Protein AF-A0A0G1C4J5-F1 (afdb_monomer_lite)

Organism: NCBI:txid1618369

Radius of gyration: 22.49 Å; chains: 1; bounding box: 84×40×57 Å

Sequence (212 aa):
MALNISISAEPIFNLGRFEFTNSMLVSFLITLVLSILAISFTRQLKSGKKSNFFLFIQTILESFYEFVQSITPQQTNRFFPLIASIFLFVMLASWAGLLPGAETIFWQGVPLIRGGTADLNVTLGLAIFAVFSIQVYGYKSLGLKYFKKFFDFSNPINFFVGFLELVSEFAKVMSFAFLPFIGLEIFVGFIQALVFATLTLVFINIATTSHH

Foldseek 3Di:
DDPPVPLAFDFLDDPDPDGDGLLNVLLVVLVVVVVVVVVVLVCCVPVVDADPVSVVVVVVLVVVLVVLCVVPVPCSVPCVVVVVVLVSSLVVLQVQQVPVCQQVDDRPNHRNHHSSLSHLVNLLVSLVVVLVVVVVVLCVVQPPVSLCLQCVPVDPVSNVNSVVVVVVSVVSSVCSSVVSSPVVNVVVVVVVVVVVVVVVVVVVVVVVDDDD

pLDDT: mean 79.12, std 11.47, range [30.78, 93.81]

InterPro domains:
  IPR000568 ATP synthase, F0 complex, subunit A [PF00119] (24-178)
  IPR035908 ATP synthase, F0 complex, subunit A superfamily [G3DSA:1.20.120.220] (74-178)
  IPR035908 ATP synthase, F0 complex, subunit A superfamily [G3DSA:1.20.120.220] (179-211)
  IPR035908 ATP synthase, F0 complex, subunit A superfamily [SSF81336] (76-205)
  IPR045082 ATP synthase, F0 complex, subunit A, bacterial/chloroplast [PTHR42823] (14-178)

Structure (mmCIF, N/CA/C/O backbone):
data_AF-A0A0G1C4J5-F1
#
_entry.id   AF-A0A0G1C4J5-F1
#
loop_
_atom_site.group_PDB
_atom_site.id
_atom_site.type_symbol
_atom_site.label_atom_id
_atom_site.label_alt_id
_atom_site.label_comp_id
_atom_site.label_asym_id
_atom_site.label_entity_id
_atom_site.label_seq_id
_atom_site.pdbx_PDB_ins_code
_atom_site.Cartn_x
_atom_site.Cartn_y
_atom_site.Cartn_z
_atom_site.occupancy
_atom_site.B_iso_or_equiv
_atom_site.auth_seq_id
_atom_site.auth_comp_id
_atom_site.auth_asym_id
_atom_site.auth_atom_id
_atom_site.pdbx_PDB_model_num
ATOM 1 N N . MET A 1 1 ? 8.503 4.103 -36.561 1.00 38.38 1 MET A N 1
ATOM 2 C CA . MET A 1 1 ? 8.616 3.310 -35.322 1.00 38.38 1 MET A CA 1
ATOM 3 C C . MET A 1 1 ? 7.830 4.071 -34.270 1.00 38.38 1 MET A C 1
ATOM 5 O O . MET A 1 1 ? 8.345 5.025 -33.705 1.00 38.38 1 MET A O 1
ATOM 9 N N . ALA A 1 2 ? 6.527 3.804 -34.174 1.00 30.78 2 ALA A N 1
ATOM 10 C CA . ALA A 1 2 ? 5.690 4.499 -33.206 1.00 30.78 2 ALA A CA 1
ATOM 11 C C . ALA A 1 2 ? 6.106 4.017 -31.814 1.00 30.78 2 ALA A C 1
ATOM 13 O O . ALA A 1 2 ? 6.095 2.813 -31.563 1.00 30.78 2 ALA A O 1
ATOM 14 N N . LEU A 1 3 ? 6.516 4.945 -30.949 1.00 40.59 3 LEU A N 1
ATOM 15 C CA . LEU A 1 3 ? 6.597 4.729 -29.509 1.00 40.59 3 LEU A CA 1
ATOM 16 C C . LEU A 1 3 ? 5.173 4.433 -29.035 1.00 40.59 3 LEU A C 1
ATOM 18 O O . LEU A 1 3 ? 4.411 5.334 -28.696 1.00 40.59 3 LEU A O 1
ATOM 22 N N . ASN A 1 4 ? 4.789 3.161 -29.106 1.00 36.78 4 ASN A N 1
ATOM 23 C CA . ASN A 1 4 ? 3.575 2.668 -28.492 1.00 36.78 4 ASN A CA 1
ATOM 24 C C . ASN A 1 4 ? 3.904 2.547 -27.007 1.00 36.78 4 ASN A C 1
ATOM 26 O O . ASN A 1 4 ? 4.364 1.508 -26.541 1.00 36.78 4 ASN A O 1
ATOM 30 N N . ILE A 1 5 ? 3.804 3.666 -26.291 1.00 44.31 5 ILE A N 1
ATOM 31 C CA . ILE A 1 5 ? 3.920 3.691 -24.837 1.00 44.31 5 ILE A CA 1
ATOM 32 C C . ILE A 1 5 ? 2.724 2.874 -24.348 1.00 44.31 5 ILE A C 1
ATOM 34 O O . ILE A 1 5 ? 1.598 3.368 -24.324 1.00 44.31 5 ILE A O 1
ATOM 38 N N . SER A 1 6 ? 2.934 1.579 -24.110 1.00 46.91 6 SER A N 1
ATOM 39 C CA . SER A 1 6 ? 1.855 0.658 -23.781 1.00 46.91 6 SER A CA 1
ATOM 40 C C . SER A 1 6 ? 1.384 0.951 -22.360 1.00 46.91 6 SER A C 1
ATOM 42 O O . SER A 1 6 ? 1.931 0.461 -21.376 1.00 46.91 6 SER A O 1
ATOM 44 N N . ILE A 1 7 ? 0.355 1.792 -22.247 1.00 52.16 7 ILE A N 1
ATOM 45 C CA . ILE A 1 7 ? -0.326 2.141 -20.986 1.00 52.16 7 ILE A CA 1
ATOM 46 C C . ILE A 1 7 ? -1.033 0.901 -20.389 1.00 52.16 7 ILE A C 1
ATOM 48 O O . ILE A 1 7 ? -1.534 0.927 -19.269 1.00 52.16 7 ILE A O 1
ATOM 52 N N . SER A 1 8 ? -1.102 -0.196 -21.151 1.00 56.91 8 SER A N 1
ATOM 53 C CA . SER A 1 8 ? -1.727 -1.454 -20.761 1.00 56.91 8 SER A CA 1
ATOM 54 C C . SER A 1 8 ? -0.695 -2.558 -20.553 1.00 56.91 8 SER A C 1
ATOM 56 O O . SER A 1 8 ? 0.340 -2.616 -21.218 1.00 56.91 8 SER A O 1
ATOM 58 N N . ALA A 1 9 ? -1.016 -3.444 -19.617 1.00 58.62 9 ALA A N 1
ATOM 59 C CA . ALA A 1 9 ? -0.244 -4.634 -19.322 1.00 58.62 9 ALA A CA 1
ATOM 60 C C . ALA A 1 9 ? -0.134 -5.525 -20.567 1.00 58.62 9 ALA A C 1
ATOM 62 O O . ALA A 1 9 ? -1.144 -5.815 -21.210 1.00 58.62 9 ALA A O 1
ATOM 63 N N . GLU A 1 10 ? 1.075 -5.973 -20.896 1.00 66.75 10 GLU A N 1
ATOM 64 C CA . GLU A 1 10 ? 1.307 -6.812 -22.073 1.00 66.75 10 GLU A CA 1
ATOM 65 C C . GLU A 1 10 ? 1.173 -8.298 -21.698 1.00 66.75 10 GLU A C 1
ATOM 67 O O . GLU A 1 10 ? 1.700 -8.725 -20.659 1.00 66.75 10 GLU A O 1
ATOM 72 N N . PRO A 1 11 ? 0.448 -9.100 -22.500 1.00 72.88 11 PRO A N 1
ATOM 73 C CA . PRO A 1 11 ? 0.270 -10.519 -22.232 1.00 72.88 11 PRO A CA 1
ATOM 74 C C . PRO A 1 11 ? 1.590 -11.272 -22.435 1.00 72.88 11 PRO A C 1
ATOM 76 O O . PRO A 1 11 ? 2.207 -11.197 -23.493 1.00 72.88 11 PRO A O 1
ATOM 79 N N . ILE A 1 12 ? 2.012 -12.027 -21.419 1.00 70.69 12 ILE A N 1
ATOM 80 C CA . ILE A 1 12 ? 3.180 -12.920 -21.476 1.00 70.69 12 ILE A CA 1
ATOM 81 C C . ILE A 1 12 ? 2.767 -14.275 -22.057 1.00 70.69 12 ILE A C 1
ATOM 83 O O . ILE A 1 12 ? 3.495 -14.867 -22.851 1.00 70.69 12 ILE A O 1
ATOM 87 N N . PHE A 1 13 ? 1.612 -14.797 -21.637 1.00 73.31 13 PHE A N 1
ATOM 88 C CA . PHE A 1 13 ? 1.057 -16.041 -22.162 1.00 73.31 13 PHE A CA 1
ATOM 89 C C . PHE A 1 13 ? -0.462 -16.088 -21.985 1.00 73.31 13 PHE A C 1
ATOM 91 O O . PHE A 1 13 ? -1.018 -15.509 -21.054 1.00 73.31 13 PHE A O 1
ATOM 98 N N . ASN A 1 14 ? -1.133 -16.835 -22.859 1.00 77.62 14 ASN A N 1
ATOM 99 C CA . ASN A 1 14 ? -2.584 -16.997 -22.823 1.00 77.62 14 ASN A CA 1
ATOM 100 C C . ASN A 1 14 ? -2.946 -18.371 -22.250 1.00 77.62 14 ASN A C 1
ATOM 102 O O . ASN A 1 14 ? -2.665 -19.407 -22.854 1.00 77.62 14 ASN A O 1
ATOM 106 N N . LEU A 1 15 ? -3.592 -18.386 -21.083 1.00 72.56 15 LEU A N 1
ATOM 107 C CA . LEU A 1 15 ? -4.216 -19.573 -20.494 1.00 72.56 15 LEU A CA 1
ATOM 108 C C . LEU A 1 15 ? -5.668 -19.651 -20.987 1.00 72.56 15 LEU A C 1
ATOM 110 O O . LEU A 1 15 ? -6.608 -19.184 -20.339 1.00 72.56 15 LEU A O 1
ATOM 114 N N . GLY A 1 16 ? -5.863 -20.218 -22.179 1.00 77.56 16 GLY A N 1
ATOM 115 C CA . GLY A 1 16 ? -7.186 -20.313 -22.801 1.00 77.56 16 GLY A CA 1
ATOM 116 C C . GLY A 1 16 ? -7.750 -18.932 -23.157 1.00 77.56 16 GLY A C 1
ATOM 117 O O . GLY A 1 16 ? -7.278 -18.310 -24.100 1.00 77.56 16 GLY A O 1
ATOM 118 N N . ARG A 1 17 ? -8.768 -18.461 -22.417 1.00 75.81 17 ARG A N 1
ATOM 119 C CA . ARG A 1 17 ? -9.373 -17.119 -22.583 1.00 75.81 17 ARG A CA 1
ATOM 120 C C . ARG A 1 17 ? -8.778 -16.046 -21.662 1.00 75.81 17 ARG A C 1
ATOM 122 O O . ARG A 1 17 ? -9.196 -14.897 -21.752 1.00 75.81 17 ARG A O 1
ATOM 129 N N . PHE A 1 18 ? -7.873 -16.415 -20.756 1.00 76.00 18 PHE A N 1
ATOM 130 C CA . PHE A 1 18 ? -7.267 -15.480 -19.812 1.00 76.00 18 PHE A CA 1
ATOM 131 C C . PHE A 1 18 ? -5.857 -15.111 -20.258 1.00 76.00 18 PHE A C 1
ATOM 133 O O . PHE A 1 18 ? -4.988 -15.975 -20.390 1.00 76.00 18 PHE A O 1
ATOM 140 N N . GLU A 1 19 ? -5.645 -13.818 -20.464 1.00 79.44 19 GLU A N 1
ATOM 141 C CA . GLU A 1 19 ? -4.341 -13.244 -20.770 1.00 79.44 19 GLU A CA 1
ATOM 142 C C . GLU A 1 19 ? -3.572 -13.034 -19.466 1.00 79.44 19 GLU A C 1
ATOM 144 O O . GLU A 1 19 ? -3.980 -12.250 -18.605 1.00 79.44 19 GLU A O 1
ATOM 149 N N . PHE A 1 20 ? -2.475 -13.766 -19.289 1.00 77.94 20 PHE A N 1
ATOM 150 C CA . PHE A 1 20 ? -1.603 -13.580 -18.140 1.00 77.94 20 PHE A CA 1
ATOM 151 C C . PHE A 1 20 ? -0.572 -12.510 -18.470 1.00 77.94 20 PHE A C 1
ATOM 153 O O . PHE A 1 20 ? 0.285 -12.707 -19.333 1.00 77.94 20 PHE A O 1
ATOM 160 N N . THR A 1 21 ? -0.659 -11.370 -17.791 1.00 81.75 21 THR A N 1
ATOM 161 C CA . THR A 1 21 ? 0.171 -10.206 -18.103 1.00 81.75 21 THR A CA 1
ATOM 162 C C . THR A 1 21 ? 1.409 -10.100 -17.219 1.00 81.75 21 THR A C 1
ATOM 164 O O . THR A 1 21 ? 1.502 -10.699 -16.142 1.00 81.75 21 THR A O 1
ATOM 167 N N . ASN A 1 22 ? 2.371 -9.291 -17.652 1.00 77.88 22 ASN A N 1
ATOM 168 C CA . ASN A 1 22 ? 3.555 -8.957 -16.860 1.00 77.88 22 ASN A CA 1
ATOM 169 C C . ASN A 1 22 ? 3.227 -8.313 -15.507 1.00 77.88 22 ASN A C 1
ATOM 171 O O . ASN A 1 22 ? 3.795 -8.713 -14.491 1.00 77.88 22 ASN A O 1
ATOM 175 N N . SER A 1 23 ? 2.249 -7.413 -15.433 1.00 78.12 23 SER A N 1
ATOM 176 C CA . SER A 1 23 ? 1.828 -6.820 -14.154 1.00 78.12 23 SER A CA 1
ATOM 177 C C . SER A 1 23 ? 1.225 -7.849 -13.200 1.00 78.12 23 SER A C 1
ATOM 179 O O . SER A 1 23 ? 1.402 -7.725 -11.985 1.00 78.12 23 SER A O 1
ATOM 181 N N . MET A 1 24 ? 0.542 -8.882 -13.713 1.00 80.50 24 MET A N 1
ATOM 182 C CA . MET A 1 24 ? 0.070 -9.990 -12.876 1.00 80.50 24 MET A CA 1
ATOM 183 C C . MET A 1 24 ? 1.255 -10.751 -12.282 1.00 80.50 24 MET A C 1
ATOM 185 O O . MET A 1 24 ? 1.279 -10.986 -11.074 1.00 80.50 24 MET A O 1
ATOM 189 N N . LEU A 1 25 ? 2.268 -11.069 -13.095 1.00 83.62 25 LEU A N 1
ATOM 190 C CA . LEU A 1 25 ? 3.496 -11.726 -12.638 1.00 83.62 25 LEU A CA 1
ATOM 191 C C . LEU A 1 25 ? 4.193 -10.921 -11.535 1.00 83.62 25 LEU A C 1
ATOM 193 O O . LEU A 1 25 ? 4.496 -11.463 -10.471 1.00 83.62 25 LEU A O 1
ATOM 197 N N . VAL A 1 26 ? 4.404 -9.623 -11.766 1.00 81.25 26 VAL A N 1
ATOM 198 C CA . VAL A 1 26 ? 5.039 -8.721 -10.794 1.00 81.25 26 VAL A CA 1
ATOM 199 C C . VAL A 1 26 ? 4.220 -8.651 -9.504 1.00 81.25 26 VAL A C 1
ATOM 201 O O . VAL A 1 26 ? 4.783 -8.764 -8.415 1.00 81.25 26 VAL A O 1
ATOM 204 N N . SER A 1 27 ? 2.891 -8.565 -9.604 1.00 85.25 27 SER A N 1
ATOM 205 C CA . SER A 1 27 ? 2.001 -8.577 -8.437 1.00 85.25 27 SER A CA 1
ATOM 206 C C . SER A 1 27 ? 2.150 -9.862 -7.620 1.00 85.25 27 SER A C 1
ATOM 208 O O . SER A 1 27 ? 2.290 -9.789 -6.400 1.00 85.25 27 SER A O 1
ATOM 210 N N . PHE A 1 28 ? 2.205 -11.032 -8.267 1.00 87.81 28 PHE A N 1
ATOM 211 C CA . PHE A 1 28 ? 2.435 -12.307 -7.578 1.00 87.81 28 PHE A CA 1
ATOM 212 C C . PHE A 1 28 ? 3.793 -12.357 -6.878 1.00 87.81 28 PHE A C 1
ATOM 214 O O . PHE A 1 28 ? 3.870 -12.801 -5.730 1.00 87.81 28 PHE A O 1
ATOM 221 N N . LEU A 1 29 ? 4.855 -11.881 -7.533 1.00 88.06 29 LEU A N 1
ATOM 222 C CA . LEU A 1 29 ? 6.185 -11.807 -6.927 1.00 88.06 29 LEU A CA 1
ATOM 223 C C . LEU A 1 29 ? 6.188 -10.903 -5.691 1.00 88.06 29 LEU A C 1
ATOM 225 O O . LEU A 1 29 ? 6.707 -11.295 -4.646 1.00 88.06 29 LEU A O 1
ATOM 229 N N . ILE A 1 30 ? 5.563 -9.729 -5.767 1.00 88.69 30 ILE A N 1
ATOM 230 C CA . ILE A 1 30 ? 5.467 -8.802 -4.632 1.00 88.69 30 ILE A CA 1
ATOM 231 C C . ILE A 1 30 ? 4.665 -9.425 -3.492 1.00 88.69 30 ILE A C 1
ATOM 233 O O . ILE A 1 30 ? 5.097 -9.374 -2.339 1.00 88.69 30 ILE A O 1
ATOM 237 N N . THR A 1 31 ? 3.527 -10.058 -3.787 1.00 90.88 31 THR A N 1
ATOM 238 C CA . THR A 1 31 ? 2.732 -10.763 -2.774 1.00 90.88 31 THR A CA 1
ATOM 239 C C . THR A 1 31 ? 3.539 -11.877 -2.105 1.00 90.88 31 THR A C 1
ATOM 241 O O . THR A 1 31 ? 3.468 -12.031 -0.882 1.00 90.88 31 THR A O 1
ATOM 244 N N . LEU A 1 32 ? 4.342 -12.627 -2.864 1.00 93.81 32 LEU A N 1
ATOM 245 C CA . LEU A 1 32 ? 5.234 -13.654 -2.327 1.00 93.81 32 LEU A CA 1
ATOM 246 C C . LEU A 1 32 ? 6.292 -13.043 -1.395 1.00 93.81 32 LEU A C 1
ATOM 248 O O . LEU A 1 32 ? 6.453 -13.509 -0.266 1.00 93.81 32 LEU A O 1
ATOM 252 N N . VAL A 1 33 ? 6.966 -11.974 -1.826 1.00 91.50 33 VAL A N 1
ATOM 253 C CA . VAL A 1 33 ? 7.970 -11.259 -1.019 1.00 91.50 33 VAL A CA 1
ATOM 254 C C . VAL A 1 33 ? 7.354 -10.725 0.275 1.00 91.50 33 VAL A C 1
ATOM 256 O O . VAL A 1 33 ? 7.890 -10.981 1.353 1.00 91.50 33 VAL A O 1
ATOM 259 N N . LEU A 1 34 ? 6.199 -10.060 0.202 1.00 91.75 34 LEU A N 1
ATOM 260 C CA . LEU A 1 34 ? 5.473 -9.578 1.382 1.00 91.75 34 LEU A CA 1
ATOM 261 C C . LEU A 1 34 ? 5.095 -10.711 2.330 1.00 91.75 34 LEU A C 1
ATOM 263 O O . LEU A 1 34 ? 5.246 -10.570 3.541 1.00 91.75 34 LEU A O 1
ATOM 267 N N . SER A 1 35 ? 4.647 -11.844 1.792 1.00 93.81 35 SER A N 1
ATOM 268 C CA . SER A 1 35 ? 4.291 -13.014 2.596 1.00 93.81 35 SER A CA 1
ATOM 269 C C . SER A 1 35 ? 5.511 -13.574 3.330 1.00 93.81 35 SER A C 1
ATOM 271 O O . SER A 1 35 ? 5.437 -13.857 4.526 1.00 93.81 35 SER A O 1
ATOM 273 N N . ILE A 1 36 ? 6.661 -13.676 2.656 1.00 93.38 36 ILE A N 1
ATOM 274 C CA . ILE A 1 36 ? 7.923 -14.121 3.265 1.00 93.38 36 ILE A CA 1
ATOM 275 C C . ILE A 1 36 ? 8.369 -13.147 4.361 1.00 93.38 36 ILE A C 1
ATOM 277 O O . ILE A 1 36 ? 8.709 -13.586 5.464 1.00 93.38 36 ILE A O 1
ATOM 281 N N . LEU A 1 37 ? 8.334 -11.839 4.091 1.00 90.12 37 LEU A N 1
ATOM 282 C CA . LEU A 1 37 ? 8.682 -10.805 5.068 1.00 90.12 37 LEU A CA 1
ATOM 283 C C . LEU A 1 37 ? 7.759 -10.862 6.290 1.00 90.12 37 LEU A C 1
ATOM 285 O O . LEU A 1 37 ? 8.250 -10.899 7.418 1.00 90.12 37 LEU A O 1
ATOM 289 N N . ALA A 1 38 ? 6.445 -10.963 6.083 1.00 90.88 38 ALA A N 1
ATOM 290 C CA . ALA A 1 38 ? 5.459 -11.064 7.156 1.00 90.88 38 ALA A CA 1
ATOM 291 C C . ALA A 1 38 ? 5.667 -12.321 8.017 1.00 90.88 38 ALA A C 1
ATOM 293 O O . ALA A 1 38 ? 5.642 -12.248 9.251 1.00 90.88 38 ALA A O 1
ATOM 294 N N . ILE A 1 39 ? 5.929 -13.475 7.394 1.00 92.19 39 ILE A N 1
ATOM 295 C CA . ILE A 1 39 ? 6.214 -14.729 8.105 1.00 92.19 39 ILE A CA 1
ATOM 296 C C . ILE A 1 39 ? 7.528 -14.619 8.887 1.00 92.19 39 ILE A C 1
ATOM 298 O O . ILE A 1 39 ? 7.573 -15.000 10.058 1.00 92.19 39 ILE A O 1
ATOM 302 N N . SER A 1 40 ? 8.590 -14.088 8.275 1.00 90.06 40 SER A N 1
ATOM 303 C CA . SER A 1 40 ? 9.891 -13.883 8.927 1.00 90.06 40 SER A CA 1
ATOM 304 C C . SER A 1 40 ? 9.770 -12.969 10.149 1.00 90.06 40 SER A C 1
ATOM 306 O O . SER A 1 40 ? 10.250 -13.307 11.235 1.00 90.06 40 SER A O 1
ATOM 308 N N . PHE A 1 41 ? 9.046 -11.859 10.004 1.00 89.69 41 PHE A N 1
ATOM 309 C CA . PHE A 1 41 ? 8.784 -10.910 11.081 1.00 89.69 41 PHE A CA 1
ATOM 310 C C . PHE A 1 41 ? 7.976 -11.555 12.217 1.00 89.69 41 PHE A C 1
ATOM 312 O O . PHE A 1 41 ? 8.350 -11.465 13.386 1.00 89.69 41 PHE A O 1
ATOM 319 N N . THR A 1 42 ? 6.928 -12.314 11.878 1.00 90.06 42 THR A N 1
ATOM 320 C CA . THR A 1 42 ? 6.104 -13.052 12.854 1.00 90.06 42 THR A CA 1
ATOM 321 C C . THR A 1 42 ? 6.908 -14.115 13.608 1.00 90.06 42 THR A C 1
ATOM 323 O O . THR A 1 42 ? 6.700 -14.325 14.804 1.00 90.06 42 THR A O 1
ATOM 326 N N . ARG A 1 43 ? 7.845 -14.795 12.938 1.00 89.50 43 ARG A N 1
ATOM 327 C CA . ARG A 1 43 ? 8.742 -15.767 13.584 1.00 89.50 43 ARG A CA 1
ATOM 328 C C . ARG A 1 43 ? 9.688 -15.082 14.572 1.00 89.50 43 ARG A C 1
ATOM 330 O O . ARG A 1 43 ? 9.842 -15.576 15.687 1.00 89.50 43 ARG A O 1
ATOM 337 N N . GLN A 1 44 ? 10.268 -13.939 14.205 1.00 88.44 44 GLN A N 1
ATOM 338 C CA . GLN A 1 44 ? 11.159 -13.176 15.090 1.00 88.44 44 GLN A CA 1
ATOM 339 C C . GLN A 1 44 ? 10.424 -12.583 16.301 1.00 88.44 44 GLN A C 1
ATOM 341 O O . GLN A 1 44 ? 10.963 -12.628 17.406 1.00 88.44 44 GLN A O 1
ATOM 346 N N . LEU A 1 45 ? 9.167 -12.150 16.136 1.00 87.38 45 LEU A N 1
ATOM 347 C CA . LEU A 1 45 ? 8.304 -11.736 17.253 1.00 87.38 45 LEU A CA 1
ATOM 348 C C . LEU A 1 45 ? 8.137 -12.841 18.307 1.00 87.38 45 LEU A C 1
ATOM 350 O O . LEU A 1 45 ? 8.155 -12.559 19.502 1.00 87.38 45 LEU A O 1
ATOM 354 N N . LYS A 1 46 ? 7.995 -14.101 17.874 1.00 89.38 46 LYS A N 1
ATOM 355 C CA . LYS A 1 46 ? 7.780 -15.257 18.764 1.00 89.38 46 LYS A CA 1
ATOM 356 C C . LYS A 1 46 ? 9.071 -15.830 19.354 1.00 89.38 46 LYS A C 1
ATOM 358 O O . LYS A 1 46 ? 9.039 -16.416 20.428 1.00 89.38 46 LYS A O 1
ATOM 363 N N . SER A 1 47 ? 10.197 -15.697 18.653 1.00 81.31 47 SER A N 1
ATOM 364 C CA . SER A 1 47 ? 11.462 -16.363 18.997 1.00 81.31 47 SER A CA 1
ATOM 365 C C . SER A 1 47 ? 12.281 -15.655 20.089 1.00 81.31 47 SER A C 1
ATOM 367 O O . SER A 1 47 ? 13.331 -16.172 20.473 1.00 81.31 47 SER A O 1
ATOM 369 N N . GLY A 1 48 ? 11.886 -14.461 20.546 1.00 74.94 48 GLY A N 1
ATOM 370 C CA . GLY A 1 48 ? 12.613 -13.661 21.549 1.00 74.94 48 GLY A CA 1
ATOM 371 C C . GLY A 1 48 ? 13.951 -13.063 21.074 1.00 74.94 48 GLY A C 1
ATOM 372 O O . GLY A 1 48 ? 14.389 -12.046 21.602 1.00 74.94 48 GLY A O 1
ATOM 373 N N . LYS A 1 49 ? 14.584 -13.637 20.042 1.00 79.75 49 LYS A N 1
ATOM 374 C CA . LYS A 1 49 ? 15.785 -13.111 19.379 1.00 79.75 49 LYS A CA 1
ATOM 375 C C . LYS A 1 49 ? 15.387 -12.095 18.306 1.00 79.75 49 LYS A C 1
ATOM 377 O O . LYS A 1 49 ? 14.950 -12.474 17.221 1.00 79.75 49 LYS A O 1
ATOM 382 N N . LYS A 1 50 ? 15.547 -10.809 18.619 1.00 86.56 50 LYS A N 1
ATOM 383 C CA . LYS A 1 50 ? 15.257 -9.688 17.715 1.00 86.56 50 LYS A CA 1
ATOM 384 C C . LYS A 1 50 ? 16.533 -9.260 16.987 1.00 86.56 50 LYS A C 1
ATOM 386 O O . LYS A 1 50 ? 17.514 -8.913 17.635 1.00 86.56 50 LYS A O 1
ATOM 391 N N . SER A 1 51 ? 16.531 -9.298 15.655 1.00 88.69 51 SER A N 1
ATOM 392 C CA . SER A 1 51 ? 17.629 -8.746 14.848 1.00 88.69 51 SER A CA 1
ATOM 393 C C . SER A 1 51 ? 17.550 -7.214 14.763 1.00 88.69 51 SER A C 1
ATOM 395 O O . SER A 1 51 ? 16.474 -6.636 14.906 1.00 88.69 51 SER A O 1
ATOM 397 N N . ASN A 1 52 ? 18.665 -6.539 14.462 1.00 89.50 52 ASN A N 1
ATOM 398 C CA . ASN A 1 52 ? 18.660 -5.084 14.241 1.00 89.50 52 ASN A CA 1
ATOM 399 C C . ASN A 1 52 ? 17.739 -4.685 13.076 1.00 89.50 52 ASN A C 1
ATOM 401 O O . ASN A 1 52 ? 17.031 -3.687 13.158 1.00 89.50 52 ASN A O 1
ATOM 405 N N . PHE A 1 53 ? 17.699 -5.503 12.018 1.00 84.06 53 PHE A N 1
ATOM 406 C CA . PHE A 1 53 ? 16.781 -5.306 10.896 1.00 84.06 53 PHE A CA 1
ATOM 407 C C . PHE A 1 53 ? 15.316 -5.419 11.336 1.00 84.06 53 PHE A C 1
ATOM 409 O O . PHE A 1 53 ? 14.487 -4.604 10.947 1.00 84.06 53 PHE A O 1
ATOM 416 N N . PHE A 1 54 ? 14.999 -6.387 12.199 1.00 90.38 54 PHE A N 1
ATOM 417 C CA . PHE A 1 54 ? 13.667 -6.510 12.781 1.00 90.38 54 PHE A CA 1
ATOM 418 C C . PHE A 1 54 ? 13.270 -5.267 13.585 1.00 90.38 54 PHE A C 1
ATOM 420 O O . PHE A 1 54 ? 12.160 -4.784 13.402 1.00 90.38 54 PHE A O 1
ATOM 427 N N . LEU A 1 55 ? 14.161 -4.727 14.426 1.00 91.38 55 LEU A N 1
ATOM 428 C CA . LEU A 1 55 ? 13.880 -3.519 15.213 1.00 91.38 55 LEU A CA 1
ATOM 429 C C . LEU A 1 55 ? 13.614 -2.306 14.318 1.00 91.38 55 LEU A C 1
ATOM 431 O O . LEU A 1 55 ? 12.644 -1.591 14.534 1.00 91.38 55 LEU A O 1
ATOM 435 N N . PHE A 1 56 ? 14.427 -2.123 13.277 1.00 88.88 56 PHE A N 1
ATOM 436 C CA . PHE A 1 56 ? 14.233 -1.052 12.304 1.00 88.88 56 PHE A CA 1
ATOM 437 C C . PHE A 1 56 ? 12.862 -1.138 11.617 1.00 88.88 56 PHE A C 1
ATOM 439 O O . PHE A 1 56 ? 12.111 -0.164 11.593 1.00 88.88 56 PHE A O 1
ATOM 446 N N . ILE A 1 57 ? 12.499 -2.322 11.114 1.00 88.06 57 ILE A N 1
ATOM 447 C CA . ILE A 1 57 ? 11.188 -2.544 10.492 1.00 88.06 57 ILE A CA 1
ATOM 448 C C . ILE A 1 57 ? 10.052 -2.399 11.517 1.00 88.06 57 ILE A C 1
ATOM 450 O O . ILE A 1 57 ? 9.007 -1.848 11.179 1.00 88.06 57 ILE A O 1
ATOM 454 N N . GLN A 1 58 ? 10.247 -2.839 12.765 1.00 91.19 58 GLN A N 1
ATOM 455 C CA . GLN A 1 58 ? 9.268 -2.682 13.843 1.00 91.19 58 GLN A CA 1
ATOM 456 C C . GLN A 1 58 ? 8.958 -1.203 14.089 1.00 91.19 58 GLN A C 1
ATOM 458 O O . GLN A 1 58 ? 7.785 -0.848 14.111 1.00 91.19 58 GLN A O 1
ATOM 463 N N . THR A 1 59 ? 9.975 -0.345 14.192 1.00 91.44 59 THR A N 1
ATOM 464 C CA . THR A 1 59 ? 9.780 1.100 14.377 1.00 91.44 59 THR A CA 1
ATOM 465 C C . THR A 1 59 ? 8.988 1.714 13.227 1.00 91.44 59 THR A C 1
ATOM 467 O O . THR A 1 59 ? 8.044 2.456 13.469 1.00 91.44 59 THR A O 1
ATOM 470 N N . ILE A 1 60 ? 9.308 1.365 11.977 1.00 88.38 60 ILE A N 1
ATOM 471 C CA . ILE A 1 60 ? 8.559 1.862 10.812 1.00 88.38 60 ILE A CA 1
ATOM 472 C C . ILE A 1 60 ? 7.091 1.418 10.876 1.00 88.38 60 ILE A C 1
ATOM 474 O O . ILE A 1 60 ? 6.190 2.224 10.641 1.00 88.38 60 ILE A O 1
ATOM 478 N N . LEU A 1 61 ? 6.835 0.147 11.203 1.00 90.69 61 LEU A N 1
ATOM 479 C CA . LEU A 1 61 ? 5.475 -0.384 11.315 1.00 90.69 61 LEU A CA 1
ATOM 480 C C . LEU A 1 61 ? 4.697 0.238 12.483 1.00 90.69 61 LEU A C 1
ATOM 482 O O . LEU A 1 61 ? 3.502 0.480 12.336 1.00 90.69 61 LEU A O 1
ATOM 486 N N . GLU A 1 62 ? 5.353 0.522 13.608 1.00 92.94 62 GLU A N 1
ATOM 487 C CA . GLU A 1 62 ? 4.763 1.222 14.757 1.00 92.94 62 GLU A CA 1
ATOM 488 C C . GLU A 1 62 ? 4.416 2.670 14.406 1.00 92.94 62 GLU A C 1
ATOM 490 O O . GLU A 1 62 ? 3.271 3.074 14.599 1.00 92.94 62 GLU A O 1
ATOM 495 N N . SER A 1 63 ? 5.332 3.421 13.784 1.00 89.50 63 SER A N 1
ATOM 496 C CA . SER A 1 63 ? 5.046 4.781 13.303 1.00 89.50 63 SER A CA 1
ATOM 497 C C . SER A 1 63 ? 3.886 4.797 12.305 1.00 89.50 63 SER A C 1
ATOM 499 O O . SER A 1 63 ? 3.030 5.682 12.340 1.00 89.50 63 SER A O 1
ATOM 501 N N . PHE A 1 64 ? 3.814 3.794 11.428 1.00 89.06 64 PHE A N 1
ATOM 502 C CA . PHE A 1 64 ? 2.697 3.660 10.501 1.00 89.06 64 PHE A CA 1
ATOM 503 C C . PHE A 1 64 ? 1.382 3.302 11.214 1.00 89.06 64 PHE A C 1
ATOM 505 O O . PHE A 1 64 ? 0.322 3.815 10.854 1.00 89.06 64 PHE A O 1
ATOM 512 N N . TYR A 1 65 ? 1.427 2.460 12.247 1.00 91.75 65 TYR A N 1
ATOM 513 C CA . TYR A 1 65 ? 0.263 2.148 13.075 1.00 91.75 65 TYR A CA 1
ATOM 514 C C . TYR A 1 65 ? -0.261 3.387 13.807 1.00 91.75 65 TYR A C 1
ATOM 516 O O . TYR A 1 65 ? -1.465 3.644 13.773 1.00 91.75 65 TYR A O 1
ATOM 524 N N . GLU A 1 66 ? 0.624 4.189 14.398 1.00 92.62 66 GLU A N 1
ATOM 525 C CA . GLU A 1 66 ? 0.279 5.457 15.051 1.00 92.62 66 GLU A CA 1
ATOM 526 C C . GLU A 1 66 ? -0.324 6.459 14.063 1.00 92.62 66 GLU A C 1
ATOM 528 O O . GLU A 1 66 ? -1.324 7.111 14.369 1.00 92.62 66 GLU A O 1
ATOM 533 N N . PHE A 1 67 ? 0.209 6.529 12.841 1.00 85.00 67 PHE A N 1
ATOM 534 C CA . PHE A 1 67 ? -0.378 7.331 11.772 1.00 85.00 67 PHE A CA 1
ATOM 535 C C . PHE A 1 67 ? -1.824 6.907 11.474 1.00 85.00 67 PHE A C 1
ATOM 537 O O . PHE A 1 67 ? -2.729 7.743 11.503 1.00 85.00 67 PHE A O 1
ATOM 544 N N . VAL A 1 68 ? -2.082 5.610 11.271 1.00 86.31 68 VAL A N 1
ATOM 545 C CA . VAL A 1 68 ? -3.453 5.104 11.063 1.00 86.31 68 VAL A CA 1
ATOM 546 C C . VAL A 1 68 ? -4.330 5.380 12.290 1.00 86.31 68 VAL A C 1
ATOM 548 O O . VAL A 1 68 ? -5.496 5.757 12.144 1.00 86.31 68 VAL A O 1
ATOM 551 N N . GLN A 1 69 ? -3.778 5.251 13.498 1.00 90.38 69 GLN A N 1
ATOM 552 C CA . GLN A 1 69 ? -4.486 5.538 14.742 1.00 90.38 69 GLN A CA 1
ATOM 553 C C . GLN A 1 69 ? -4.871 7.010 14.872 1.00 90.38 69 GLN A C 1
ATOM 555 O O . GLN A 1 69 ? -5.971 7.289 15.341 1.00 90.38 69 GLN A O 1
ATOM 560 N N . SER A 1 70 ? -4.031 7.940 14.417 1.00 90.00 70 SER A N 1
ATOM 561 C CA . SER A 1 70 ? -4.341 9.374 14.419 1.00 90.00 70 SER A CA 1
ATOM 562 C C . SER A 1 70 ? -5.543 9.722 13.532 1.00 90.00 70 SER A C 1
ATOM 564 O O . SER A 1 70 ? -6.299 10.639 13.846 1.00 90.00 70 SER A O 1
ATOM 566 N N . ILE A 1 71 ? -5.765 8.950 12.460 1.00 83.56 71 ILE A N 1
ATOM 567 C CA . ILE A 1 71 ? -6.867 9.153 11.510 1.00 83.56 71 ILE A CA 1
ATOM 568 C C . ILE A 1 71 ? -8.142 8.448 11.981 1.00 83.56 71 ILE A C 1
ATOM 570 O O . ILE A 1 71 ? -9.244 8.977 11.842 1.00 83.56 71 ILE A O 1
ATOM 574 N N . THR A 1 72 ? -8.037 7.222 12.500 1.00 84.69 72 THR A N 1
ATOM 575 C CA . THR A 1 72 ? -9.198 6.420 12.924 1.00 84.69 72 THR A CA 1
ATOM 576 C C . THR A 1 72 ? -8.947 5.736 14.274 1.00 84.69 72 THR A C 1
ATOM 578 O O . THR A 1 72 ? -8.822 4.513 14.335 1.00 84.69 72 THR A O 1
ATOM 581 N N . PRO A 1 73 ? -8.960 6.488 15.394 1.00 87.56 73 PRO A N 1
ATOM 582 C CA . PRO A 1 73 ? -8.572 5.962 16.708 1.00 87.56 73 PRO A CA 1
ATOM 583 C C . PRO A 1 73 ? -9.431 4.788 17.193 1.00 87.56 73 PRO A C 1
ATOM 585 O O . PRO A 1 73 ? -8.948 3.880 17.863 1.00 87.56 73 PRO A O 1
ATOM 588 N N . GLN A 1 74 ? -10.724 4.802 16.856 1.00 89.25 74 GLN A N 1
ATOM 589 C CA . GLN A 1 74 ? -11.704 3.831 17.355 1.00 89.25 74 GLN A CA 1
ATOM 590 C C . GLN A 1 74 ? -11.676 2.495 16.601 1.00 89.25 74 GLN A C 1
ATOM 592 O O . GLN A 1 74 ? -12.197 1.500 17.099 1.00 89.25 74 GLN A O 1
ATOM 597 N N . GLN A 1 75 ? -11.112 2.458 15.390 1.00 85.38 75 GLN A N 1
ATOM 598 C CA . GLN A 1 75 ? -11.137 1.266 14.533 1.00 85.38 75 GLN A CA 1
ATOM 599 C C . GLN A 1 75 ? -9.764 0.910 13.941 1.00 85.38 75 GLN A C 1
ATOM 601 O O . GLN A 1 75 ? -9.702 0.089 13.024 1.00 85.38 75 GLN A O 1
ATOM 606 N N . THR A 1 76 ? -8.666 1.455 14.485 1.00 88.38 76 THR A N 1
ATOM 607 C CA . THR A 1 76 ? -7.290 1.211 14.016 1.00 88.38 76 THR A CA 1
ATOM 608 C C . THR A 1 76 ? -7.011 -0.269 13.811 1.00 88.38 76 THR A C 1
ATOM 610 O O . THR A 1 76 ? -6.731 -0.682 12.697 1.00 88.38 76 THR A O 1
ATOM 613 N N . ASN A 1 77 ? -7.186 -1.098 14.844 1.00 90.94 77 ASN A N 1
ATOM 614 C CA . ASN A 1 77 ? -6.889 -2.535 14.782 1.00 90.94 77 ASN A CA 1
ATOM 615 C C . ASN A 1 77 ? -7.655 -3.279 13.680 1.00 90.94 77 ASN A C 1
ATOM 617 O O . ASN A 1 77 ? -7.175 -4.276 13.148 1.00 90.94 77 ASN A O 1
ATOM 621 N N . ARG A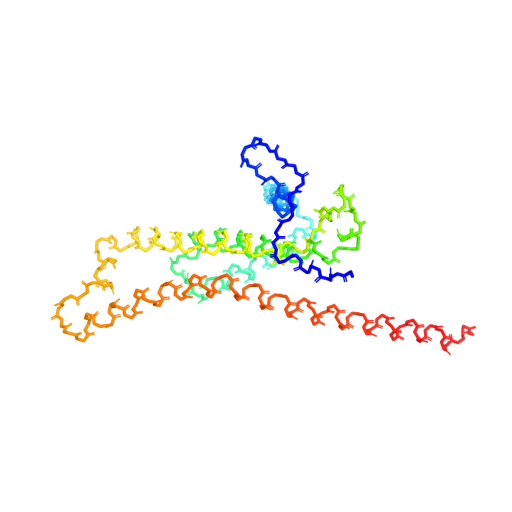 1 78 ? -8.855 -2.800 13.338 1.00 87.25 78 ARG A N 1
ATOM 622 C CA . ARG A 1 78 ? -9.708 -3.419 12.323 1.00 87.25 78 ARG A CA 1
ATOM 623 C C . ARG A 1 78 ? -9.285 -3.029 10.909 1.00 87.25 78 ARG A C 1
ATOM 625 O O . ARG A 1 78 ? -9.313 -3.877 10.022 1.00 87.25 78 ARG A O 1
ATOM 632 N N . PHE A 1 79 ? -8.912 -1.768 10.698 1.00 83.75 79 PHE A N 1
ATOM 633 C CA . PHE A 1 79 ? -8.551 -1.252 9.375 1.00 83.75 79 PHE A CA 1
ATOM 634 C C . PHE A 1 79 ? -7.059 -1.343 9.064 1.00 83.75 79 PHE A C 1
ATOM 636 O O . PHE A 1 79 ? -6.690 -1.429 7.895 1.00 83.75 79 PHE A O 1
ATOM 643 N N . PHE A 1 80 ? -6.206 -1.379 10.086 1.00 88.56 80 PHE A N 1
ATOM 644 C CA . PHE A 1 80 ? -4.758 -1.385 9.937 1.00 88.56 80 PHE A CA 1
ATOM 645 C C . PHE A 1 80 ? -4.248 -2.508 9.023 1.00 88.56 80 PHE A C 1
ATOM 647 O O . PHE A 1 80 ? -3.496 -2.184 8.111 1.00 88.56 80 PHE A O 1
ATOM 654 N N . PRO A 1 81 ? -4.676 -3.785 9.140 1.00 89.81 81 PRO A N 1
ATOM 655 C CA . PRO A 1 81 ? -4.179 -4.841 8.252 1.00 89.81 81 PRO A CA 1
ATOM 656 C C . PRO A 1 81 ? -4.487 -4.584 6.770 1.00 89.81 81 PRO A C 1
ATOM 658 O O . PRO A 1 81 ? -3.658 -4.854 5.901 1.00 89.81 81 PRO A O 1
ATOM 661 N N . LEU A 1 82 ? -5.667 -4.032 6.471 1.00 85.75 82 LEU A N 1
ATOM 662 C CA . LEU A 1 82 ? -6.071 -3.686 5.108 1.00 85.75 82 LEU A CA 1
ATOM 663 C C . LEU A 1 82 ? -5.257 -2.498 4.582 1.00 85.75 82 LEU A C 1
ATOM 665 O O . LEU A 1 82 ? -4.693 -2.568 3.497 1.00 85.75 82 LEU A O 1
ATOM 669 N N . ILE A 1 83 ? -5.165 -1.424 5.367 1.00 85.25 83 ILE A N 1
ATOM 670 C CA . ILE A 1 83 ? -4.435 -0.213 4.978 1.00 85.25 83 ILE A CA 1
ATOM 671 C C . ILE A 1 83 ? -2.942 -0.523 4.808 1.00 85.25 83 ILE A C 1
ATOM 673 O O . ILE A 1 83 ? -2.352 -0.144 3.802 1.00 85.25 83 ILE A O 1
ATOM 677 N N . ALA A 1 84 ? -2.345 -1.261 5.746 1.00 87.56 84 ALA A N 1
ATOM 678 C CA . ALA A 1 84 ? -0.943 -1.659 5.695 1.00 87.56 84 ALA A CA 1
ATOM 679 C C . ALA A 1 84 ? -0.644 -2.589 4.520 1.00 87.56 84 ALA A C 1
ATOM 681 O O . ALA A 1 84 ? 0.364 -2.393 3.851 1.00 87.56 84 ALA A O 1
ATOM 682 N N . SER A 1 85 ? -1.505 -3.568 4.230 1.00 87.88 85 SER A N 1
ATOM 683 C CA . SER A 1 85 ? -1.292 -4.453 3.076 1.00 87.88 85 SER A CA 1
ATOM 684 C C . SER A 1 85 ? -1.369 -3.699 1.751 1.00 87.88 85 SER A C 1
ATOM 686 O O . SER A 1 85 ? -0.468 -3.863 0.933 1.00 87.88 85 SER A O 1
ATOM 688 N N . ILE A 1 86 ? -2.370 -2.830 1.560 1.00 84.38 86 ILE A N 1
ATOM 689 C CA . ILE A 1 86 ? -2.472 -1.985 0.360 1.00 84.38 86 ILE A CA 1
ATOM 690 C C . ILE A 1 86 ? -1.247 -1.072 0.257 1.00 84.38 86 ILE A C 1
ATOM 692 O O . ILE A 1 86 ? -0.604 -1.034 -0.786 1.00 84.38 86 ILE A O 1
ATOM 696 N N . PHE A 1 87 ? -0.882 -0.380 1.338 1.00 83.12 87 PHE A N 1
ATOM 697 C CA . PHE A 1 87 ? 0.257 0.536 1.353 1.00 83.12 87 PHE A CA 1
ATOM 698 C C . PHE A 1 87 ? 1.582 -0.170 1.034 1.00 83.12 87 PHE A C 1
ATOM 700 O O . PHE A 1 87 ? 2.294 0.245 0.123 1.00 83.12 87 PHE A O 1
ATOM 707 N N . LEU A 1 88 ? 1.901 -1.259 1.742 1.00 85.81 88 LEU A N 1
ATOM 708 C CA . LEU A 1 88 ? 3.144 -2.009 1.540 1.00 85.81 88 LEU A CA 1
ATOM 709 C C . LEU A 1 88 ? 3.200 -2.659 0.154 1.00 85.81 88 LEU A C 1
ATOM 711 O O . LEU A 1 88 ? 4.271 -2.704 -0.451 1.00 85.81 88 LEU A O 1
ATOM 715 N N . PHE A 1 89 ? 2.062 -3.135 -0.361 1.00 86.81 89 PHE A N 1
ATOM 716 C CA . PHE A 1 89 ? 1.969 -3.656 -1.722 1.00 86.81 89 PHE A CA 1
ATOM 717 C C . PHE A 1 89 ? 2.266 -2.571 -2.753 1.00 86.81 89 PHE A C 1
ATOM 719 O O . PHE A 1 89 ? 3.151 -2.765 -3.582 1.00 86.81 89 PHE A O 1
ATOM 726 N N . VAL A 1 90 ? 1.584 -1.425 -2.677 1.00 81.75 90 VAL A N 1
ATOM 727 C CA . VAL A 1 90 ? 1.792 -0.314 -3.617 1.00 81.75 90 VAL A CA 1
ATOM 728 C C . VAL A 1 90 ? 3.233 0.188 -3.540 1.00 81.75 90 VAL A C 1
ATOM 730 O O . VAL A 1 90 ? 3.868 0.356 -4.573 1.00 81.75 90 VAL A O 1
ATOM 733 N N . MET A 1 91 ? 3.787 0.348 -2.336 1.00 79.38 91 MET A N 1
ATOM 734 C CA . MET A 1 91 ? 5.164 0.806 -2.142 1.00 79.38 91 MET A CA 1
ATOM 735 C C . MET A 1 91 ? 6.185 -0.129 -2.810 1.00 79.38 91 MET A C 1
ATOM 737 O O . MET A 1 91 ? 7.045 0.334 -3.559 1.00 79.38 91 MET A O 1
ATOM 741 N N . LEU A 1 92 ? 6.079 -1.444 -2.588 1.00 81.81 92 LEU A N 1
ATOM 742 C CA . LEU A 1 92 ? 6.967 -2.416 -3.235 1.00 81.81 92 LEU A CA 1
ATOM 743 C C . LEU A 1 92 ? 6.723 -2.517 -4.743 1.00 81.81 92 LEU A C 1
ATOM 745 O O . LEU A 1 92 ? 7.679 -2.693 -5.494 1.00 81.81 92 LEU A O 1
ATOM 749 N N . ALA A 1 93 ? 5.476 -2.376 -5.195 1.00 79.50 93 ALA A N 1
ATOM 750 C CA . ALA A 1 93 ? 5.135 -2.352 -6.613 1.00 79.50 93 ALA A CA 1
ATOM 751 C C . ALA A 1 93 ? 5.768 -1.163 -7.335 1.00 79.50 93 ALA A C 1
ATOM 753 O O . ALA A 1 93 ? 6.366 -1.344 -8.396 1.00 79.50 93 ALA A O 1
ATOM 754 N N . SER A 1 94 ? 5.715 0.029 -6.740 1.00 76.25 94 SER A N 1
ATOM 755 C CA . SER A 1 94 ? 6.388 1.211 -7.277 1.00 76.25 94 SER A CA 1
ATOM 756 C C . SER A 1 94 ? 7.904 1.025 -7.318 1.00 76.25 94 SER A C 1
ATOM 758 O O . SER A 1 94 ? 8.545 1.387 -8.300 1.00 76.25 94 SER A O 1
ATOM 760 N N . TRP A 1 95 ? 8.491 0.413 -6.287 1.00 75.69 95 TRP A N 1
ATOM 761 C CA . TRP A 1 95 ? 9.938 0.195 -6.223 1.00 75.69 95 TRP A CA 1
ATOM 762 C C . TRP A 1 95 ? 10.434 -0.913 -7.155 1.00 75.69 95 TRP A C 1
ATOM 764 O O . TRP A 1 95 ? 11.572 -0.845 -7.613 1.00 75.69 95 TRP A O 1
ATOM 774 N N . ALA A 1 96 ? 9.602 -1.904 -7.485 1.00 77.38 96 ALA A N 1
ATOM 775 C CA . ALA A 1 96 ? 9.974 -2.984 -8.399 1.00 77.38 96 ALA A CA 1
ATOM 776 C C . ALA A 1 96 ? 10.392 -2.468 -9.789 1.00 77.38 96 ALA A C 1
ATOM 778 O O . ALA A 1 96 ? 11.283 -3.048 -10.402 1.00 77.38 96 ALA A O 1
ATOM 779 N N . GLY A 1 97 ? 9.810 -1.355 -10.255 1.00 70.75 97 GLY A N 1
ATOM 780 C CA . GLY A 1 97 ? 10.196 -0.712 -11.522 1.00 70.75 97 GLY A CA 1
ATOM 781 C C . GLY A 1 97 ? 11.527 0.019 -11.494 1.00 70.75 97 GLY A C 1
ATOM 782 O O . GLY A 1 97 ? 12.142 0.208 -12.534 1.00 70.75 97 GLY A O 1
ATOM 783 N N . LEU A 1 98 ? 11.983 0.420 -10.308 1.00 71.25 98 LEU A N 1
ATOM 784 C CA . LEU A 1 98 ? 13.246 1.136 -10.129 1.00 71.25 98 LEU A CA 1
ATOM 785 C C . LEU A 1 98 ? 14.441 0.195 -10.026 1.00 71.25 98 LEU A C 1
ATOM 787 O O . LEU A 1 98 ? 15.583 0.654 -9.970 1.00 71.25 98 LEU A O 1
ATOM 791 N N . LEU A 1 99 ? 14.195 -1.113 -9.922 1.00 75.19 99 LEU A N 1
ATOM 792 C CA . LEU A 1 99 ? 15.274 -2.071 -9.783 1.00 75.19 99 LEU A CA 1
ATOM 793 C C . LEU A 1 99 ? 16.154 -2.031 -11.039 1.00 75.19 99 LEU A C 1
ATOM 795 O O . LEU A 1 99 ? 15.634 -2.049 -12.158 1.00 75.19 99 LEU A O 1
ATOM 799 N N . PRO A 1 100 ? 17.489 -2.003 -10.882 1.00 68.69 100 PRO A N 1
ATOM 800 C CA . PRO A 1 100 ? 18.387 -2.063 -12.021 1.00 68.69 100 PRO A CA 1
ATOM 801 C C . PRO A 1 100 ? 18.128 -3.366 -12.783 1.00 68.69 100 PRO A C 1
ATOM 803 O O . PRO A 1 100 ? 18.288 -4.460 -12.247 1.00 68.69 100 PRO A O 1
ATOM 806 N N . GLY A 1 101 ? 17.690 -3.229 -14.032 1.00 69.25 101 GLY A N 1
ATOM 807 C CA . GLY A 1 101 ? 17.325 -4.348 -14.895 1.00 69.25 101 GLY A CA 1
ATOM 808 C C . GLY A 1 101 ? 15.846 -4.748 -14.889 1.00 69.25 101 GLY A C 1
ATOM 809 O O . GLY A 1 101 ? 15.496 -5.698 -15.584 1.00 69.25 101 GLY A O 1
ATOM 810 N N . ALA A 1 102 ? 14.975 -4.026 -14.171 1.00 68.25 102 ALA A N 1
ATOM 811 C CA . ALA A 1 102 ? 13.529 -4.247 -14.204 1.00 68.25 102 ALA A CA 1
ATOM 812 C C . ALA A 1 102 ? 13.015 -4.261 -15.656 1.00 68.25 102 ALA A C 1
ATOM 814 O O . ALA A 1 102 ? 12.458 -5.252 -16.106 1.00 68.25 102 ALA A O 1
ATOM 815 N N . GLU A 1 103 ? 13.365 -3.261 -16.459 1.00 68.75 103 GLU A N 1
ATOM 816 C CA . GLU A 1 103 ? 12.858 -3.137 -17.835 1.00 68.75 103 GLU A CA 1
ATOM 817 C C . GLU A 1 103 ? 13.796 -3.705 -18.913 1.00 68.75 103 GLU A C 1
ATOM 819 O O . GLU A 1 103 ? 13.564 -3.516 -20.105 1.00 68.75 103 GLU A O 1
ATOM 824 N N . THR A 1 104 ? 14.876 -4.392 -18.526 1.00 71.88 104 THR A N 1
ATOM 825 C CA . THR A 1 104 ? 15.877 -4.899 -19.484 1.00 71.88 104 THR A CA 1
ATOM 826 C C . THR A 1 104 ? 15.738 -6.390 -19.775 1.00 71.88 104 THR A C 1
ATOM 828 O O . THR A 1 104 ? 16.321 -6.881 -20.743 1.00 71.88 104 THR A O 1
ATOM 831 N N . ILE A 1 105 ? 14.974 -7.123 -18.960 1.00 75.88 105 ILE A N 1
ATOM 832 C CA . ILE A 1 105 ? 14.735 -8.554 -19.147 1.00 75.88 105 ILE A CA 1
ATOM 833 C C . ILE A 1 105 ? 13.467 -8.733 -19.983 1.00 75.88 105 ILE A C 1
ATOM 835 O O . ILE A 1 105 ? 12.345 -8.601 -19.489 1.00 75.88 105 ILE A O 1
ATOM 839 N N . PHE A 1 106 ? 13.660 -9.063 -21.258 1.00 75.88 106 PHE A N 1
ATOM 840 C CA . PHE A 1 106 ? 12.572 -9.305 -22.198 1.00 75.88 106 PHE A CA 1
ATOM 841 C C . PHE A 1 106 ? 12.239 -10.792 -22.294 1.00 75.88 106 PHE A C 1
ATOM 843 O O . PHE A 1 106 ? 13.124 -11.641 -22.410 1.00 75.88 106 PHE A O 1
ATOM 850 N N . TRP A 1 107 ? 10.947 -11.099 -22.333 1.00 70.69 107 TRP A N 1
ATOM 851 C CA . TRP A 1 107 ? 10.425 -12.406 -22.708 1.00 70.69 107 TRP A CA 1
ATOM 852 C C . TRP A 1 107 ? 9.463 -12.229 -23.875 1.00 70.69 107 TRP A C 1
ATOM 854 O O . TRP A 1 107 ? 8.496 -11.485 -23.772 1.00 70.69 107 TRP A O 1
ATOM 864 N N . GLN A 1 108 ? 9.753 -12.870 -25.010 1.00 73.56 108 GLN A N 1
ATOM 865 C CA . GLN A 1 108 ? 8.973 -12.715 -26.250 1.00 73.56 108 GLN A CA 1
ATOM 866 C C . GLN A 1 108 ? 8.787 -11.248 -26.704 1.00 73.56 108 GLN A C 1
ATOM 868 O O . GLN A 1 108 ? 7.778 -10.900 -27.305 1.00 73.56 108 GLN A O 1
ATOM 873 N N . GLY A 1 109 ? 9.772 -10.382 -26.434 1.00 70.38 109 GLY A N 1
ATOM 874 C CA . GLY A 1 109 ? 9.723 -8.958 -26.795 1.00 70.38 109 GLY A CA 1
ATOM 875 C C . GLY A 1 109 ? 8.978 -8.064 -25.797 1.00 70.38 109 GLY A C 1
ATOM 876 O O . GLY A 1 109 ? 8.972 -6.853 -25.984 1.00 70.38 109 GLY A O 1
ATOM 877 N N . VAL A 1 110 ? 8.428 -8.638 -24.724 1.00 72.31 110 VAL A N 1
ATOM 878 C CA . VAL A 1 110 ? 7.721 -7.932 -23.646 1.00 72.31 110 VAL A CA 1
ATOM 879 C C . VAL A 1 110 ? 8.628 -7.834 -22.411 1.00 72.31 110 VAL A C 1
ATOM 881 O O . VAL A 1 110 ? 9.206 -8.853 -22.014 1.00 72.31 110 VAL A O 1
ATOM 884 N N . PRO A 1 111 ? 8.783 -6.658 -21.771 1.00 73.12 111 PRO A N 1
ATOM 885 C CA . PRO A 1 111 ? 9.519 -6.550 -20.512 1.00 73.12 111 PRO A CA 1
ATOM 886 C C . PRO A 1 111 ? 8.794 -7.327 -19.402 1.00 73.12 111 PRO A C 1
ATOM 888 O O . PRO A 1 111 ? 7.606 -7.107 -19.139 1.00 73.12 111 PRO A O 1
ATOM 891 N N . LEU A 1 112 ? 9.513 -8.249 -18.751 1.00 73.44 112 LEU A N 1
ATOM 892 C CA . LEU A 1 112 ? 8.961 -9.113 -17.699 1.00 73.44 112 LEU A CA 1
ATOM 893 C C . LEU A 1 112 ? 8.657 -8.351 -16.410 1.00 73.44 112 LEU A C 1
ATOM 895 O O . LEU A 1 112 ? 7.664 -8.645 -15.745 1.00 73.44 112 LEU A O 1
ATOM 899 N N . ILE A 1 113 ? 9.515 -7.397 -16.052 1.00 69.69 113 IL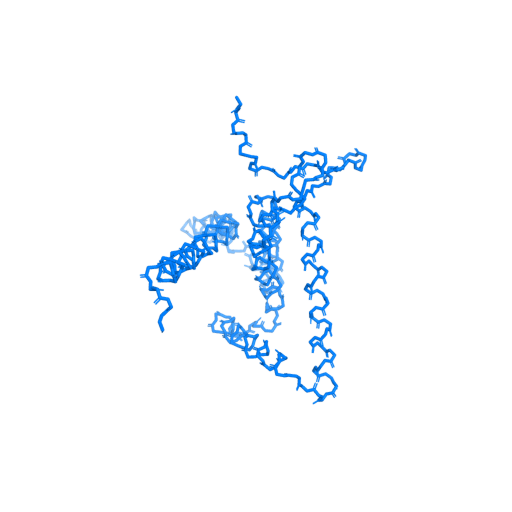E A N 1
ATOM 900 C CA . ILE A 1 113 ? 9.320 -6.530 -14.897 1.00 69.69 113 ILE A CA 1
ATOM 901 C C . ILE A 1 113 ? 9.086 -5.120 -15.444 1.00 69.69 113 ILE A C 1
ATOM 903 O O . ILE A 1 113 ? 9.902 -4.540 -16.146 1.00 69.69 113 ILE A O 1
ATOM 907 N N . ARG A 1 114 ? 7.920 -4.564 -15.149 1.00 68.75 114 ARG A N 1
ATOM 908 C CA . ARG A 1 114 ? 7.635 -3.139 -15.326 1.00 68.75 114 ARG A CA 1
ATOM 909 C C . ARG A 1 114 ? 7.425 -2.535 -13.951 1.00 68.75 114 ARG A C 1
ATOM 911 O O . ARG A 1 114 ? 7.134 -3.263 -12.998 1.00 68.75 114 ARG A O 1
ATOM 918 N N . GLY A 1 115 ? 7.545 -1.213 -13.840 1.00 62.16 115 GLY A N 1
ATOM 919 C CA . GLY A 1 115 ? 7.079 -0.511 -12.646 1.00 62.16 115 GLY A CA 1
ATOM 920 C C . GLY A 1 115 ? 5.664 -0.940 -12.292 1.00 62.16 115 GLY A C 1
ATOM 921 O O . GLY A 1 115 ? 4.737 -0.727 -13.065 1.00 62.16 115 GLY A O 1
ATOM 922 N N . GLY A 1 116 ? 5.503 -1.585 -11.134 1.00 52.94 116 GLY A N 1
ATOM 923 C CA . GLY A 1 116 ? 4.275 -2.284 -10.752 1.00 52.94 116 GLY A CA 1
ATOM 924 C C . GLY A 1 116 ? 3.085 -1.356 -10.505 1.00 52.94 116 GLY A C 1
ATOM 925 O O . GLY A 1 116 ? 1.956 -1.830 -10.432 1.00 52.94 116 GLY A O 1
ATOM 926 N N . THR A 1 117 ? 3.319 -0.044 -10.415 1.00 51.94 117 THR A N 1
ATOM 927 C CA . THR A 1 117 ? 2.265 0.978 -10.411 1.00 51.94 117 THR A CA 1
ATOM 928 C C . THR A 1 117 ? 2.082 1.683 -11.748 1.00 51.94 117 THR A C 1
ATOM 930 O O . THR A 1 117 ? 1.099 2.393 -11.873 1.00 51.94 117 THR A O 1
ATOM 933 N N . ALA A 1 118 ? 2.941 1.474 -12.752 1.00 53.94 118 ALA A N 1
ATOM 934 C CA . ALA A 1 118 ? 2.775 2.065 -14.084 1.00 53.94 118 ALA A CA 1
ATOM 935 C C . ALA A 1 118 ? 1.607 1.434 -14.868 1.00 53.94 118 ALA A C 1
ATOM 937 O O . ALA A 1 118 ? 1.133 2.010 -15.844 1.00 53.94 118 ALA A O 1
ATOM 938 N N . ASP A 1 119 ? 1.123 0.262 -14.437 1.00 63.53 119 ASP A N 1
ATOM 939 C CA . ASP A 1 119 ? -0.050 -0.387 -15.013 1.00 63.53 119 ASP A CA 1
ATOM 940 C C . ASP A 1 119 ? -1.331 -0.011 -14.266 1.00 63.53 119 ASP A C 1
ATOM 942 O O . ASP A 1 119 ? -1.564 -0.382 -13.110 1.00 63.53 119 ASP A O 1
ATOM 946 N N . LEU A 1 120 ? -2.221 0.668 -14.991 1.00 66.88 120 LEU A N 1
ATOM 947 C CA . LEU A 1 120 ? -3.528 1.101 -14.506 1.00 66.88 120 LEU A CA 1
ATOM 948 C C . LEU A 1 120 ? -4.363 -0.072 -13.953 1.00 66.88 120 LEU A C 1
ATOM 950 O O . LEU A 1 120 ? -5.121 0.112 -13.008 1.00 66.88 120 LEU A O 1
ATOM 954 N N . ASN A 1 121 ? -4.193 -1.288 -14.483 1.00 74.81 121 ASN A N 1
ATOM 955 C CA . ASN A 1 121 ? -4.961 -2.473 -14.083 1.00 74.81 121 ASN A CA 1
ATOM 956 C C . ASN A 1 121 ? -4.770 -2.853 -12.605 1.00 74.81 121 ASN A C 1
ATOM 958 O O . ASN A 1 121 ? -5.748 -3.143 -11.915 1.00 74.81 121 ASN A O 1
ATOM 962 N N . VAL A 1 122 ? -3.529 -2.838 -12.107 1.00 76.69 122 VAL A N 1
ATOM 963 C CA . VAL A 1 122 ? -3.219 -3.188 -10.708 1.00 76.69 122 VAL A CA 1
ATOM 964 C C . VAL A 1 122 ? -3.784 -2.121 -9.775 1.00 76.69 122 VAL A C 1
ATOM 966 O O . VAL A 1 122 ? -4.476 -2.426 -8.802 1.00 76.69 122 VAL A O 1
ATOM 969 N N . THR A 1 123 ? -3.561 -0.860 -10.128 1.00 76.44 123 THR A N 1
ATOM 970 C CA . THR A 1 123 ? -4.043 0.308 -9.394 1.00 76.44 123 THR A CA 1
ATOM 971 C C . THR A 1 123 ? -5.573 0.362 -9.329 1.00 76.44 123 THR A C 1
ATOM 973 O O . THR A 1 123 ? -6.144 0.553 -8.254 1.00 76.44 123 THR A O 1
ATOM 976 N N . LEU A 1 124 ? -6.260 0.123 -10.449 1.00 75.38 124 LEU A N 1
ATOM 977 C CA . LEU A 1 124 ? -7.720 0.037 -10.500 1.00 75.38 124 LEU A CA 1
ATOM 978 C C . LEU A 1 124 ? -8.246 -1.152 -9.696 1.00 75.38 124 LEU A C 1
ATOM 980 O O . LEU A 1 124 ? -9.228 -1.001 -8.972 1.00 75.38 124 LEU A O 1
ATOM 984 N N . GLY A 1 125 ? -7.591 -2.313 -9.774 1.00 81.44 125 GLY A N 1
ATOM 985 C CA . GLY A 1 125 ? -7.958 -3.487 -8.983 1.00 81.44 125 GLY A CA 1
ATOM 986 C C . GLY A 1 125 ? -7.929 -3.199 -7.481 1.00 81.44 125 GLY A C 1
ATOM 987 O O . GLY A 1 125 ? -8.899 -3.484 -6.773 1.00 81.44 125 GLY A O 1
ATOM 988 N N . LEU A 1 126 ? -6.859 -2.558 -7.001 1.00 80.44 126 LEU A N 1
ATOM 989 C CA . LEU A 1 126 ? -6.740 -2.128 -5.606 1.00 80.44 126 LEU A CA 1
ATOM 990 C C . LEU A 1 126 ? -7.780 -1.069 -5.232 1.00 80.44 126 LEU A C 1
ATOM 992 O O . LEU A 1 126 ? -8.370 -1.165 -4.158 1.00 80.44 126 LEU A O 1
ATOM 996 N N . ALA A 1 127 ? -8.042 -0.090 -6.101 1.00 80.25 127 ALA A N 1
ATOM 997 C CA . ALA A 1 127 ? -9.032 0.955 -5.846 1.00 80.25 127 ALA A CA 1
ATOM 998 C C . ALA A 1 127 ? -10.454 0.385 -5.735 1.00 80.25 127 ALA A C 1
ATOM 1000 O O . ALA A 1 127 ? -11.180 0.710 -4.794 1.00 80.25 127 ALA A O 1
ATOM 1001 N N . ILE A 1 128 ? -10.836 -0.521 -6.640 1.00 82.94 128 ILE A N 1
ATOM 1002 C CA . ILE A 1 128 ? -12.125 -1.223 -6.592 1.00 82.94 128 ILE A CA 1
ATOM 1003 C C . ILE A 1 128 ? -12.220 -2.065 -5.318 1.00 82.94 128 ILE A C 1
ATOM 1005 O O . ILE A 1 128 ? -13.235 -2.011 -4.622 1.00 82.94 128 ILE A O 1
ATOM 1009 N N . PHE A 1 129 ? -11.164 -2.801 -4.966 1.00 85.06 129 PHE A N 1
ATOM 1010 C CA . PHE A 1 129 ? -11.133 -3.603 -3.743 1.00 85.06 129 PHE A CA 1
ATOM 1011 C C . PHE A 1 129 ? -11.232 -2.748 -2.469 1.00 85.06 129 PHE A C 1
ATOM 1013 O O . PHE A 1 129 ? -11.964 -3.100 -1.539 1.00 85.06 129 PHE A O 1
ATOM 1020 N N . ALA A 1 130 ? -10.537 -1.610 -2.425 1.00 80.75 130 ALA A N 1
ATOM 1021 C CA . ALA A 1 130 ? -10.590 -0.665 -1.314 1.00 80.75 130 ALA A CA 1
ATOM 1022 C C . ALA A 1 130 ? -11.996 -0.074 -1.163 1.00 80.75 130 ALA A C 1
ATOM 1024 O O . ALA A 1 130 ? -12.548 -0.071 -0.063 1.00 80.75 130 ALA A O 1
ATOM 1025 N N . VAL A 1 131 ? -12.620 0.349 -2.264 1.00 81.38 131 VAL A N 1
ATOM 1026 C CA . VAL A 1 131 ? -13.988 0.886 -2.253 1.00 81.38 131 VAL A CA 1
ATOM 1027 C C . VAL A 1 131 ? -14.979 -0.183 -1.830 1.00 81.38 131 VAL A C 1
ATOM 1029 O O . VAL A 1 131 ? -15.789 0.063 -0.941 1.00 81.38 131 VAL A O 1
ATOM 1032 N N . PHE A 1 132 ? -14.886 -1.389 -2.386 1.00 86.25 132 PHE A N 1
ATOM 1033 C CA . PHE A 1 132 ? -15.729 -2.506 -1.974 1.00 86.25 132 PHE A CA 1
ATOM 1034 C C . PHE A 1 132 ? -15.581 -2.798 -0.477 1.00 86.25 132 PHE A C 1
ATOM 1036 O O . PHE A 1 132 ? -16.574 -2.972 0.230 1.00 86.25 132 PHE A O 1
ATOM 1043 N N . SER A 1 133 ? -14.351 -2.771 0.039 1.00 81.44 133 SER A N 1
ATOM 1044 C CA . SER A 1 133 ? -14.090 -2.917 1.471 1.00 81.44 133 SER A CA 1
ATOM 1045 C C . SER A 1 133 ? -14.768 -1.809 2.281 1.00 81.44 133 SER A C 1
ATOM 1047 O O . SER A 1 133 ? -15.429 -2.113 3.273 1.00 81.44 133 SER A O 1
ATOM 1049 N N . ILE A 1 134 ? -14.684 -0.545 1.849 1.00 82.06 134 ILE A N 1
ATOM 1050 C CA . ILE A 1 134 ? -15.368 0.587 2.497 1.00 82.06 134 ILE A CA 1
ATOM 1051 C C . ILE A 1 134 ? -16.881 0.351 2.547 1.00 82.06 134 ILE A C 1
ATOM 1053 O O . ILE A 1 134 ? -17.465 0.498 3.619 1.00 82.06 134 ILE A O 1
ATOM 1057 N N . G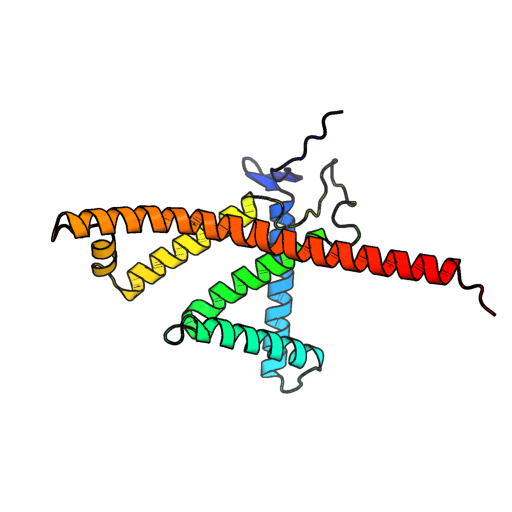LN A 1 135 ? -17.499 -0.092 1.448 1.00 83.06 135 GLN A N 1
ATOM 1058 C CA . GLN A 1 135 ? -18.934 -0.405 1.400 1.00 83.06 135 GLN A CA 1
ATOM 1059 C C . GLN A 1 135 ? -19.305 -1.514 2.393 1.00 83.06 135 GLN A C 1
ATOM 1061 O O . GLN A 1 135 ? -20.234 -1.376 3.192 1.00 83.06 135 GLN A O 1
ATOM 1066 N N . VAL A 1 136 ? -18.538 -2.609 2.401 1.00 85.50 136 VAL A N 1
ATOM 1067 C CA . VAL A 1 136 ? -18.764 -3.745 3.306 1.00 85.50 136 VAL A CA 1
ATOM 1068 C C . VAL A 1 136 ? -18.608 -3.329 4.769 1.00 85.50 136 VAL A C 1
ATOM 1070 O O . VAL A 1 136 ? -19.421 -3.721 5.609 1.00 85.50 136 VAL A O 1
ATOM 1073 N N . TYR A 1 137 ? -17.588 -2.539 5.108 1.00 82.75 137 TYR A N 1
ATOM 1074 C CA . TYR A 1 137 ? -17.381 -2.055 6.475 1.00 82.75 137 TYR A CA 1
ATOM 1075 C C . TYR A 1 137 ? -18.389 -0.968 6.877 1.00 82.75 137 TYR A C 1
ATOM 1077 O O . TYR A 1 137 ? -18.823 -0.952 8.033 1.00 82.75 137 TYR A O 1
ATOM 1085 N N . GLY A 1 138 ? -18.827 -0.120 5.946 1.00 81.94 138 GLY A N 1
ATOM 1086 C CA . GLY A 1 138 ? -19.899 0.858 6.144 1.00 81.94 138 GLY A CA 1
ATOM 1087 C C . GLY A 1 138 ? -21.219 0.171 6.480 1.00 81.94 138 GLY A C 1
ATOM 1088 O O . GLY A 1 138 ? -21.826 0.454 7.515 1.00 81.94 138 GLY A O 1
ATOM 1089 N N . TYR A 1 139 ? -21.597 -0.841 5.698 1.00 84.31 139 TYR A N 1
ATOM 1090 C CA . TYR A 1 139 ? -22.775 -1.655 5.986 1.00 84.31 139 TYR A CA 1
ATOM 1091 C C . TYR A 1 139 ? -22.630 -2.448 7.293 1.00 84.31 139 TYR A C 1
ATOM 1093 O O . TYR A 1 139 ? -23.549 -2.463 8.106 1.00 84.31 139 TYR A O 1
ATOM 1101 N N . LYS A 1 140 ? -21.474 -3.069 7.564 1.00 84.19 140 LYS A N 1
ATOM 1102 C CA . LYS A 1 140 ? -21.264 -3.821 8.819 1.00 84.19 140 LYS A CA 1
ATOM 1103 C C . LYS A 1 140 ? -21.288 -2.945 10.075 1.00 84.19 140 LYS A C 1
ATOM 1105 O O . LYS A 1 140 ? -21.577 -3.468 11.146 1.00 84.19 140 LYS A O 1
ATOM 1110 N N . SER A 1 141 ? -20.939 -1.662 9.978 1.00 81.44 141 SER A N 1
ATOM 1111 C CA . SER A 1 141 ? -20.911 -0.748 11.129 1.00 81.44 141 SER A CA 1
ATOM 1112 C C . SER A 1 141 ? -22.248 -0.044 11.371 1.00 81.44 141 SER A C 1
ATOM 1114 O O . SER A 1 141 ? -22.631 0.138 12.523 1.00 81.44 141 SER A O 1
ATOM 1116 N N . LEU A 1 142 ? -22.972 0.325 10.309 1.00 81.62 142 LEU A N 1
ATOM 1117 C CA . LEU A 1 142 ? -24.195 1.137 10.398 1.00 81.62 142 LEU A CA 1
ATOM 1118 C C . LEU A 1 142 ? -25.475 0.391 9.973 1.00 81.62 142 LEU A C 1
ATOM 1120 O O . LEU A 1 142 ? -26.584 0.875 10.217 1.00 81.62 142 LEU A O 1
ATOM 1124 N N . GLY A 1 143 ? -25.359 -0.783 9.351 1.00 84.69 143 GLY A N 1
ATOM 1125 C CA . GLY A 1 143 ? -26.482 -1.585 8.861 1.00 84.69 143 GLY A CA 1
ATOM 1126 C C . GLY A 1 143 ? -27.364 -0.810 7.882 1.00 84.69 143 GLY A C 1
ATOM 1127 O O . GLY A 1 143 ? -26.880 -0.088 7.013 1.00 84.69 143 GLY A O 1
ATOM 1128 N N . LEU A 1 144 ? -28.684 -0.897 8.062 1.00 81.88 144 LEU A N 1
ATOM 1129 C CA . LEU A 1 144 ? -29.657 -0.185 7.223 1.00 81.88 144 LEU A CA 1
ATOM 1130 C C . LEU A 1 144 ? -29.587 1.346 7.351 1.00 81.88 144 LEU A C 1
ATOM 1132 O O . LEU A 1 144 ? -30.045 2.056 6.456 1.00 81.88 144 LEU A O 1
ATOM 1136 N N . LYS A 1 145 ? -28.987 1.879 8.427 1.00 82.31 145 LYS A N 1
ATOM 1137 C CA . LYS A 1 145 ? -28.767 3.328 8.563 1.00 82.31 145 LYS A CA 1
ATOM 1138 C C . LYS A 1 145 ? -27.707 3.840 7.588 1.00 82.31 145 LYS A C 1
ATOM 1140 O O . LYS A 1 145 ? -27.743 5.020 7.263 1.00 82.31 145 LYS A O 1
ATOM 1145 N N . TYR A 1 146 ? -26.824 2.975 7.082 1.00 82.06 146 TYR A N 1
ATOM 1146 C CA . TYR A 1 146 ? -25.871 3.343 6.033 1.00 82.06 146 TYR A CA 1
ATOM 1147 C C . TYR A 1 146 ? -26.593 3.828 4.770 1.00 82.06 146 TYR A C 1
ATOM 1149 O O . TYR A 1 146 ? -26.238 4.861 4.218 1.00 82.06 146 TYR A O 1
ATOM 1157 N N . PHE A 1 147 ? -27.680 3.159 4.369 1.00 79.94 147 PHE A N 1
ATOM 1158 C CA . PHE A 1 147 ? -28.433 3.527 3.166 1.00 79.94 147 PHE A CA 1
ATOM 1159 C C . PHE A 1 147 ? -29.163 4.867 3.284 1.00 79.94 147 PHE A C 1
ATOM 1161 O O . PHE A 1 147 ? -29.330 5.563 2.284 1.00 79.94 147 PHE A O 1
ATOM 1168 N N . LYS A 1 148 ? -29.523 5.278 4.508 1.00 80.81 148 LYS A N 1
ATOM 1169 C CA . LYS A 1 148 ? -30.077 6.617 4.760 1.00 80.81 148 LYS A CA 1
ATOM 1170 C C . LYS A 1 148 ? -29.081 7.735 4.453 1.00 80.81 148 LYS A C 1
ATOM 1172 O O . LYS A 1 148 ? -29.510 8.855 4.241 1.00 80.81 148 LYS A O 1
ATOM 1177 N N . LYS A 1 149 ? -27.778 7.444 4.396 1.00 78.81 149 LYS A N 1
ATOM 1178 C CA . LYS A 1 149 ? -26.757 8.417 3.992 1.00 78.81 149 LYS A CA 1
ATOM 1179 C C . LYS A 1 149 ? -26.899 8.834 2.523 1.00 78.81 149 LYS A C 1
ATOM 1181 O O . LYS A 1 149 ? -26.570 9.962 2.188 1.00 78.81 149 LYS A O 1
ATOM 1186 N N . PHE A 1 150 ? -27.389 7.934 1.668 1.00 80.25 150 PHE A N 1
ATOM 1187 C CA . PHE A 1 150 ? -27.542 8.172 0.227 1.00 80.25 150 PHE A CA 1
ATOM 1188 C C . PHE A 1 150 ? -28.967 8.564 -0.151 1.00 80.25 150 PHE A C 1
ATOM 1190 O O . PHE A 1 150 ? -29.177 9.368 -1.051 1.00 80.25 150 PHE A O 1
ATOM 1197 N N . PHE A 1 151 ? -29.947 7.992 0.546 1.00 79.88 151 PHE A N 1
ATOM 1198 C CA . PHE A 1 151 ? -31.363 8.146 0.236 1.00 79.88 151 PHE A CA 1
ATOM 1199 C C . PHE A 1 151 ? -32.119 8.701 1.449 1.00 79.88 151 PHE A C 1
ATOM 1201 O O . PHE A 1 151 ? -32.979 8.031 2.025 1.00 79.88 151 PHE A O 1
ATOM 1208 N N . ASP A 1 152 ? -31.771 9.922 1.867 1.00 81.25 152 ASP A N 1
ATOM 1209 C CA . ASP A 1 152 ? -32.522 10.651 2.892 1.00 81.25 152 ASP A CA 1
ATOM 1210 C C . ASP A 1 152 ? -33.660 11.462 2.254 1.00 81.25 152 ASP A C 1
ATOM 1212 O O . ASP A 1 152 ? -33.461 12.569 1.760 1.00 81.25 152 ASP A O 1
ATOM 1216 N N . PHE A 1 153 ? -34.876 10.913 2.276 1.00 81.88 153 PHE A N 1
ATOM 1217 C CA . PHE A 1 153 ? -36.081 11.576 1.759 1.00 81.88 153 PHE A CA 1
ATOM 1218 C C . PHE A 1 153 ? -36.760 12.503 2.776 1.00 81.88 153 PHE A C 1
ATOM 1220 O O . PHE A 1 153 ? -37.874 12.962 2.533 1.00 81.88 153 PHE A O 1
ATOM 1227 N N . SER A 1 154 ? -36.125 12.776 3.919 1.00 81.62 154 SER A N 1
ATOM 1228 C CA . SER A 1 154 ? -36.750 13.578 4.977 1.00 81.62 154 SER A CA 1
ATOM 1229 C C . SER A 1 154 ? -36.999 15.024 4.542 1.00 81.62 154 SER A C 1
ATOM 1231 O O . SER A 1 154 ? -37.992 15.609 4.953 1.00 81.62 154 SER A O 1
ATOM 1233 N N . ASN A 1 155 ? -36.115 15.595 3.714 1.00 87.44 155 ASN A N 1
ATOM 1234 C CA . ASN A 1 155 ? -36.238 16.942 3.151 1.00 87.44 155 ASN A CA 1
ATOM 1235 C C . ASN A 1 155 ? -35.539 17.024 1.778 1.00 87.44 155 ASN A C 1
ATOM 1237 O O . ASN A 1 155 ? -34.536 16.335 1.582 1.00 87.44 155 ASN A O 1
ATOM 1241 N N . PRO A 1 156 ? -35.966 17.919 0.861 1.00 86.19 156 PRO A N 1
ATOM 1242 C CA . PRO A 1 156 ? -35.338 18.078 -0.460 1.00 86.19 156 PRO A CA 1
ATOM 1243 C C . PRO A 1 156 ? -33.833 18.385 -0.401 1.00 86.19 156 PRO A C 1
ATOM 1245 O O . PRO A 1 156 ? -33.069 17.922 -1.243 1.00 86.19 156 PRO A O 1
ATOM 1248 N N . ILE A 1 157 ? -33.400 19.127 0.626 1.00 87.19 157 ILE A N 1
ATOM 1249 C CA . ILE A 1 157 ? -31.987 19.451 0.864 1.00 87.19 157 ILE A CA 1
ATOM 1250 C C . ILE A 1 157 ? -31.200 18.186 1.227 1.00 87.19 157 ILE A C 1
ATOM 1252 O O . ILE A 1 157 ? -30.168 17.916 0.620 1.00 87.19 157 ILE A O 1
ATOM 1256 N N . ASN A 1 158 ? -31.697 17.378 2.169 1.00 86.31 158 ASN A N 1
ATOM 1257 C CA . ASN A 1 158 ? -31.026 16.144 2.585 1.00 86.31 158 ASN A CA 1
ATOM 1258 C C . ASN A 1 158 ? -30.993 15.100 1.465 1.00 86.31 158 ASN A C 1
ATOM 1260 O O . ASN A 1 158 ? -30.007 14.381 1.334 1.00 86.31 158 ASN A O 1
ATOM 1264 N N . PHE A 1 159 ? -32.027 15.063 0.623 1.00 87.31 159 PHE A N 1
ATOM 1265 C CA . PHE A 1 159 ? -32.043 14.215 -0.563 1.00 87.31 159 PHE A CA 1
ATOM 1266 C C . PHE A 1 159 ? -30.927 14.606 -1.543 1.00 87.31 159 PHE A C 1
ATOM 1268 O O . PHE A 1 159 ? -30.191 13.744 -2.024 1.00 87.31 159 PHE A O 1
ATOM 1275 N N . PHE A 1 160 ? -30.737 15.908 -1.785 1.00 87.44 160 PHE A N 1
ATOM 1276 C CA . PHE A 1 160 ? -29.643 16.400 -2.625 1.00 87.44 160 PHE A CA 1
ATOM 1277 C C . PHE A 1 160 ? -28.264 16.134 -2.000 1.00 87.44 160 PHE A C 1
ATOM 1279 O O . PHE A 1 160 ? -27.345 15.715 -2.699 1.00 87.44 160 PHE A O 1
ATOM 1286 N N . VAL A 1 161 ? -28.122 16.301 -0.679 1.00 88.25 161 VAL A N 1
ATOM 1287 C CA . VAL A 1 161 ? -26.896 15.936 0.057 1.00 88.25 161 VAL A CA 1
ATOM 1288 C C . VAL A 1 161 ? -26.602 14.438 -0.068 1.00 88.25 161 VAL A C 1
ATOM 1290 O O . VAL A 1 161 ? -25.458 14.070 -0.322 1.00 88.25 161 VAL A O 1
ATOM 1293 N N . GLY A 1 162 ? -27.614 13.573 0.032 1.00 87.31 162 GLY A N 1
ATOM 1294 C CA . GLY A 1 162 ? -27.455 12.129 -0.163 1.00 87.31 162 GLY A CA 1
ATOM 1295 C C . GLY A 1 162 ? -27.013 11.761 -1.582 1.00 87.31 162 GLY A C 1
ATOM 1296 O O . GLY A 1 162 ? -26.134 10.914 -1.760 1.00 87.31 162 GLY A O 1
ATOM 1297 N N . PHE A 1 163 ? -27.533 12.462 -2.593 1.00 86.19 163 PHE A N 1
ATOM 1298 C CA . PHE A 1 163 ? -27.066 12.324 -3.974 1.00 86.19 163 PHE A CA 1
ATOM 1299 C C . PHE A 1 163 ? -25.604 12.772 -4.142 1.00 86.19 163 PHE A C 1
ATOM 1301 O O . PHE A 1 163 ? -24.813 12.066 -4.770 1.00 86.19 163 PHE A O 1
ATOM 1308 N N . LEU A 1 164 ? -25.211 13.903 -3.544 1.00 86.25 164 LEU A N 1
ATOM 1309 C CA . LEU A 1 1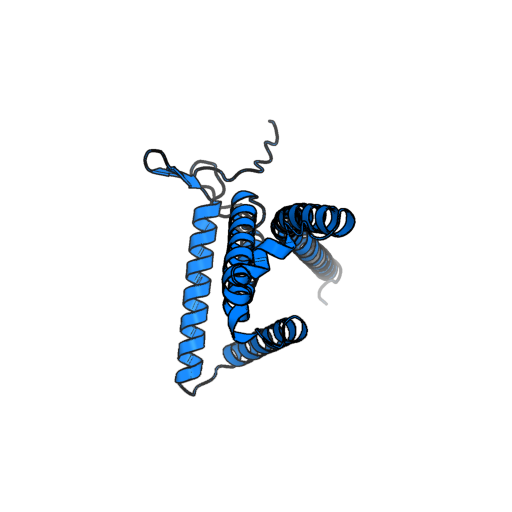64 ? -23.816 14.356 -3.548 1.00 86.25 164 LEU A CA 1
ATOM 1310 C C . LEU A 1 164 ? -22.885 13.364 -2.843 1.00 86.25 164 LEU A C 1
ATOM 1312 O O . LEU A 1 164 ? -21.771 13.139 -3.311 1.00 86.25 164 LEU A O 1
ATOM 1316 N N . GLU A 1 165 ? -23.327 12.743 -1.752 1.00 87.50 165 GLU A N 1
ATOM 1317 C CA . GLU A 1 165 ? -22.554 11.722 -1.044 1.00 87.50 165 GLU A CA 1
ATOM 1318 C C . GLU A 1 165 ? -22.333 10.475 -1.914 1.00 87.50 165 GLU A C 1
ATOM 1320 O O . GLU A 1 165 ? -21.229 9.929 -1.931 1.00 87.50 165 GLU A O 1
ATOM 1325 N N . LEU A 1 166 ? -23.341 10.064 -2.690 1.00 85.06 166 LEU A N 1
ATOM 1326 C CA . LEU A 1 166 ? -23.226 8.967 -3.654 1.00 85.06 166 LEU A CA 1
ATOM 1327 C C . LEU A 1 166 ? -22.185 9.297 -4.731 1.00 85.06 166 LEU A C 1
ATOM 1329 O O . LEU A 1 166 ? -21.266 8.510 -4.960 1.00 85.06 166 LEU A O 1
ATOM 1333 N N . VAL A 1 167 ? -22.264 10.483 -5.342 1.00 85.19 167 VAL A N 1
ATOM 1334 C CA . VAL A 1 167 ? -21.264 10.947 -6.323 1.00 85.19 167 VAL A CA 1
ATOM 1335 C C . VAL A 1 167 ? -19.868 11.034 -5.691 1.00 85.19 167 VAL A C 1
ATOM 1337 O O . VAL A 1 167 ? -18.884 10.619 -6.304 1.00 85.19 167 VAL A O 1
ATOM 1340 N N . SER A 1 168 ? -19.771 11.509 -4.447 1.00 84.12 168 SER A N 1
ATOM 1341 C CA . SER A 1 168 ? -18.521 11.587 -3.683 1.00 84.12 168 SER A CA 1
ATOM 1342 C C . SER A 1 168 ? -17.910 10.208 -3.418 1.00 84.12 168 SER A C 1
ATOM 1344 O O . SER A 1 168 ? -16.691 10.054 -3.474 1.00 84.12 168 SER A O 1
ATOM 1346 N N . GLU A 1 169 ? -18.711 9.166 -3.188 1.00 81.75 169 GLU A N 1
ATOM 1347 C CA . GLU A 1 169 ? -18.187 7.802 -3.065 1.00 81.75 169 GLU A CA 1
ATOM 1348 C C . GLU A 1 169 ? -17.610 7.256 -4.375 1.00 81.75 169 GLU A C 1
ATOM 1350 O O . GLU A 1 169 ? -16.549 6.628 -4.344 1.00 81.75 169 GLU A O 1
ATOM 1355 N N . PHE A 1 170 ? -18.219 7.559 -5.524 1.00 77.88 170 PHE A N 1
ATOM 1356 C CA . PHE A 1 170 ? -17.612 7.248 -6.823 1.00 77.88 170 PHE A CA 1
ATOM 1357 C C . PHE A 1 170 ? -16.330 8.054 -7.064 1.00 77.88 170 PHE A C 1
ATOM 1359 O O . PHE A 1 170 ? -15.338 7.508 -7.546 1.00 77.88 170 PHE A O 1
ATOM 1366 N N . ALA A 1 171 ? -16.301 9.328 -6.664 1.00 80.56 171 ALA A N 1
ATOM 1367 C CA . ALA A 1 171 ? -15.097 10.151 -6.744 1.00 80.56 171 ALA A CA 1
ATOM 1368 C C . ALA A 1 171 ? -13.955 9.591 -5.877 1.00 80.56 171 ALA A C 1
ATOM 1370 O O . ALA A 1 171 ? -12.804 9.594 -6.313 1.00 80.56 171 ALA A O 1
ATOM 1371 N N . LYS A 1 172 ? -14.255 9.026 -4.697 1.00 79.69 172 LYS A N 1
ATOM 1372 C CA . LYS A 1 172 ? -13.251 8.359 -3.848 1.00 79.69 172 LYS A CA 1
ATOM 1373 C C . LYS A 1 172 ? -12.584 7.186 -4.563 1.00 79.69 172 LYS A C 1
ATOM 1375 O O . LYS A 1 172 ? -11.381 7.025 -4.398 1.00 79.69 172 LYS A O 1
ATOM 1380 N N . VAL A 1 173 ? -13.309 6.405 -5.375 1.00 73.94 173 VAL A N 1
ATOM 1381 C CA . VAL A 1 173 ? -12.718 5.318 -6.191 1.00 73.94 173 VAL A CA 1
ATOM 1382 C C . VAL A 1 173 ? -11.607 5.871 -7.078 1.00 73.94 173 VAL A C 1
ATOM 1384 O O . VAL A 1 173 ? -10.497 5.342 -7.093 1.00 73.94 173 VAL A O 1
ATOM 1387 N N . MET A 1 174 ? -11.900 6.970 -7.775 1.00 70.81 174 MET A N 1
ATOM 1388 C CA . MET A 1 174 ? -10.933 7.647 -8.633 1.00 70.81 174 MET A CA 1
ATOM 1389 C C . MET A 1 174 ? -9.762 8.169 -7.800 1.00 70.81 174 MET A C 1
ATOM 1391 O O . MET A 1 174 ? -8.613 7.903 -8.131 1.00 70.81 174 MET A O 1
ATOM 1395 N N . SER A 1 175 ? -10.010 8.827 -6.668 1.00 78.12 175 SER A N 1
ATOM 1396 C CA . SER A 1 175 ? -8.927 9.289 -5.793 1.00 78.12 175 SER A CA 1
ATOM 1397 C C . SER A 1 175 ? -8.038 8.144 -5.291 1.00 78.12 175 SER A C 1
ATOM 1399 O O . SER A 1 175 ? -6.821 8.288 -5.303 1.00 78.12 175 SER A O 1
ATOM 1401 N N . PHE A 1 176 ? -8.602 6.995 -4.910 1.00 71.56 176 PHE A N 1
ATOM 1402 C CA . PHE A 1 176 ? -7.825 5.829 -4.473 1.00 71.56 176 PHE A CA 1
ATOM 1403 C C . PHE A 1 176 ? -7.009 5.186 -5.599 1.00 71.56 176 PHE A C 1
ATOM 1405 O O . PHE A 1 176 ? -5.963 4.612 -5.313 1.00 71.56 176 PHE A O 1
ATOM 1412 N N . ALA A 1 177 ? -7.450 5.292 -6.854 1.00 67.81 177 ALA A N 1
ATOM 1413 C CA . ALA A 1 177 ? -6.673 4.843 -8.006 1.00 67.81 177 ALA A CA 1
ATOM 1414 C C . ALA A 1 177 ? -5.568 5.852 -8.366 1.00 67.81 177 ALA A C 1
ATOM 1416 O O . ALA A 1 177 ? -4.395 5.509 -8.456 1.00 67.81 177 ALA A O 1
ATOM 1417 N N . PHE A 1 178 ? -5.920 7.123 -8.540 1.00 66.50 178 PHE A N 1
ATOM 1418 C CA . PHE A 1 178 ? -5.009 8.119 -9.103 1.00 66.50 178 PHE A CA 1
ATOM 1419 C C . PHE A 1 178 ? -4.021 8.698 -8.088 1.00 66.50 178 PHE A C 1
ATOM 1421 O O . PHE A 1 178 ? -2.912 9.057 -8.474 1.00 66.50 178 PHE A O 1
ATOM 1428 N N . LEU A 1 179 ? -4.375 8.793 -6.802 1.00 72.06 179 LEU A N 1
ATOM 1429 C CA . LEU A 1 179 ? -3.504 9.429 -5.809 1.00 72.06 179 LEU A CA 1
ATOM 1430 C C . LEU A 1 179 ? -2.231 8.617 -5.524 1.00 72.06 179 LEU A C 1
ATOM 1432 O O . LEU A 1 179 ? -1.160 9.221 -5.529 1.00 72.06 179 LEU A O 1
ATOM 1436 N N . PRO A 1 180 ? -2.280 7.284 -5.322 1.00 67.25 180 PRO A N 1
ATOM 1437 C CA . PRO A 1 180 ? -1.059 6.499 -5.175 1.00 67.25 180 PRO A CA 1
ATOM 1438 C C . PRO A 1 180 ? -0.258 6.443 -6.477 1.00 67.25 180 PRO A C 1
ATOM 1440 O O . PRO A 1 180 ? 0.962 6.524 -6.413 1.00 67.25 180 PRO A O 1
ATOM 1443 N N . PHE A 1 181 ? -0.936 6.366 -7.632 1.00 66.25 181 PHE A N 1
ATOM 1444 C CA . PHE A 1 181 ? -0.302 6.390 -8.954 1.00 66.25 181 PHE A CA 1
ATOM 1445 C C . PHE A 1 181 ? 0.524 7.668 -9.133 1.00 66.25 181 PHE A C 1
ATOM 1447 O O . PHE A 1 181 ? 1.741 7.608 -9.178 1.00 66.25 181 PHE A O 1
ATOM 1454 N N . ILE A 1 182 ? -0.118 8.837 -9.098 1.00 69.88 182 ILE A N 1
ATOM 1455 C CA . ILE A 1 182 ? 0.537 10.125 -9.354 1.00 69.88 182 ILE A CA 1
ATOM 1456 C C . ILE A 1 182 ? 1.456 10.526 -8.192 1.00 69.88 182 ILE A C 1
ATOM 1458 O O . ILE A 1 182 ? 2.575 10.985 -8.402 1.00 69.88 182 ILE A O 1
ATOM 1462 N N . GLY A 1 183 ? 0.993 10.376 -6.950 1.00 70.88 183 GLY A N 1
ATOM 1463 C CA . GLY A 1 183 ? 1.705 10.862 -5.770 1.00 70.88 183 GLY A CA 1
ATOM 1464 C C . GLY A 1 183 ? 3.014 10.120 -5.515 1.00 70.88 183 GLY A C 1
ATOM 1465 O O . GLY A 1 183 ? 4.049 10.759 -5.317 1.00 70.88 183 GLY A O 1
ATOM 1466 N N . LEU A 1 184 ? 2.990 8.782 -5.540 1.00 67.88 184 LEU A N 1
ATOM 1467 C CA . LEU A 1 184 ? 4.207 7.994 -5.336 1.00 67.88 184 LEU A CA 1
ATOM 1468 C C . LEU A 1 184 ? 5.120 8.044 -6.557 1.00 67.88 184 LEU A C 1
ATOM 1470 O O . LEU A 1 184 ? 6.328 8.091 -6.365 1.00 67.88 184 LEU A O 1
ATOM 1474 N N . GLU A 1 185 ? 4.585 8.093 -7.778 1.00 70.56 185 GLU A N 1
ATOM 1475 C CA . GLU A 1 185 ? 5.401 8.218 -8.993 1.00 70.56 185 GLU A CA 1
ATOM 1476 C C . GLU A 1 185 ? 6.164 9.548 -9.034 1.00 70.56 185 GLU A C 1
ATOM 1478 O O . GLU A 1 185 ? 7.368 9.550 -9.282 1.00 70.56 185 GLU A O 1
ATOM 1483 N N . ILE A 1 186 ? 5.522 10.670 -8.684 1.00 72.06 186 ILE A N 1
ATOM 1484 C CA . ILE A 1 186 ? 6.205 11.970 -8.570 1.00 72.06 186 ILE A CA 1
ATOM 1485 C C . ILE A 1 186 ? 7.245 11.945 -7.445 1.00 72.06 186 ILE A C 1
ATOM 1487 O O . ILE A 1 186 ? 8.364 12.424 -7.633 1.00 72.06 186 ILE A O 1
ATOM 1491 N N . PHE A 1 187 ? 6.904 11.390 -6.277 1.00 73.62 187 PHE A N 1
ATOM 1492 C CA . PHE A 1 187 ? 7.829 11.310 -5.143 1.00 73.62 187 PHE A CA 1
ATOM 1493 C C . PHE A 1 187 ? 9.065 10.462 -5.472 1.00 73.62 187 PHE A C 1
ATOM 1495 O O . PHE A 1 187 ? 10.199 10.883 -5.246 1.00 73.62 187 PHE A O 1
ATOM 1502 N N . VAL A 1 188 ? 8.853 9.285 -6.055 1.00 68.06 188 VAL A N 1
ATOM 1503 C CA . VAL A 1 188 ? 9.913 8.389 -6.515 1.00 68.06 188 VAL A CA 1
ATOM 1504 C C . VAL A 1 188 ? 10.752 9.052 -7.605 1.00 68.06 188 VAL A C 1
ATOM 1506 O O . VAL A 1 188 ? 11.979 9.056 -7.499 1.00 68.06 188 VAL A O 1
ATOM 1509 N N . GLY A 1 189 ? 10.116 9.658 -8.610 1.00 68.81 189 GLY A N 1
ATOM 1510 C CA . GLY A 1 189 ? 10.802 10.362 -9.693 1.00 68.81 189 GLY A CA 1
ATOM 1511 C C . GLY A 1 189 ? 11.677 11.506 -9.179 1.00 68.81 189 GLY A C 1
ATOM 1512 O O . GLY A 1 189 ? 12.803 11.685 -9.642 1.00 68.81 189 GLY A O 1
ATOM 1513 N N . PHE A 1 190 ? 11.212 12.227 -8.156 1.00 77.62 190 PHE A N 1
ATOM 1514 C CA . PHE A 1 190 ? 11.996 13.257 -7.479 1.00 77.62 190 PHE A CA 1
ATOM 1515 C C . PHE A 1 190 ? 13.237 12.683 -6.776 1.00 77.62 190 PHE A C 1
ATOM 1517 O O . PHE A 1 190 ? 14.345 13.181 -6.991 1.00 77.62 190 PHE A O 1
ATOM 1524 N N . ILE A 1 191 ? 13.082 11.619 -5.977 1.00 79.25 191 ILE A N 1
ATOM 1525 C CA . ILE A 1 191 ? 14.213 10.960 -5.302 1.00 79.25 191 ILE A CA 1
ATOM 1526 C C . ILE A 1 191 ? 15.220 10.425 -6.327 1.00 79.25 191 ILE A C 1
ATOM 1528 O O . ILE A 1 191 ? 16.424 10.620 -6.165 1.00 79.25 191 ILE A O 1
ATOM 1532 N N . GLN A 1 192 ? 14.747 9.810 -7.411 1.00 65.62 192 GLN A N 1
ATOM 1533 C CA . GLN A 1 192 ? 15.599 9.295 -8.480 1.00 65.62 192 GLN A CA 1
ATOM 1534 C C . GLN A 1 192 ? 16.386 10.412 -9.175 1.00 65.62 192 GLN A C 1
ATOM 1536 O O . GLN A 1 192 ? 17.594 10.270 -9.371 1.00 65.62 192 GLN A O 1
ATOM 1541 N N . ALA A 1 193 ? 15.737 11.531 -9.509 1.00 71.25 193 ALA A N 1
ATOM 1542 C CA . ALA A 1 193 ? 16.404 12.681 -10.115 1.00 71.25 193 ALA A CA 1
ATOM 1543 C C . ALA A 1 193 ? 17.497 13.251 -9.196 1.00 71.25 193 ALA A C 1
ATOM 1545 O O . ALA A 1 193 ? 18.601 13.547 -9.656 1.00 71.25 193 ALA A O 1
ATOM 1546 N N . LEU A 1 194 ? 17.225 13.341 -7.891 1.00 82.69 194 LEU A N 1
ATOM 1547 C CA . LEU A 1 194 ? 18.187 13.813 -6.895 1.00 82.69 194 LEU A CA 1
ATOM 1548 C C . LEU A 1 194 ? 19.385 12.867 -6.763 1.00 82.69 194 LEU A C 1
ATOM 1550 O O . LEU A 1 194 ? 20.532 13.322 -6.756 1.00 82.69 194 LEU A O 1
ATOM 1554 N N . VAL A 1 195 ? 19.142 11.556 -6.690 1.00 78.38 195 VAL A N 1
ATOM 1555 C CA . VAL A 1 195 ? 20.208 10.546 -6.625 1.00 78.38 195 VAL A CA 1
ATOM 1556 C C . VAL A 1 195 ? 21.051 10.583 -7.896 1.00 78.38 195 VAL A C 1
ATOM 1558 O O . VAL A 1 195 ? 22.275 10.611 -7.804 1.00 78.38 195 V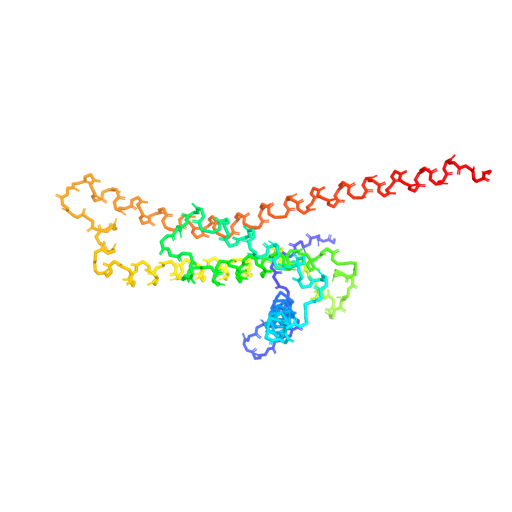AL A O 1
ATOM 1561 N N . PHE A 1 196 ? 20.428 10.655 -9.074 1.00 76.25 196 PHE A N 1
ATOM 1562 C CA . PHE A 1 196 ? 21.142 10.739 -10.347 1.00 76.25 196 PHE A CA 1
ATOM 1563 C C . PHE A 1 196 ? 21.997 12.008 -10.446 1.00 76.25 196 PHE A C 1
ATOM 1565 O O . PHE A 1 196 ? 23.165 11.931 -10.826 1.00 76.25 196 PHE A O 1
ATOM 1572 N N . ALA A 1 197 ? 21.457 13.165 -10.052 1.00 84.31 197 ALA A N 1
ATOM 1573 C CA . ALA A 1 197 ? 22.203 14.422 -10.021 1.00 84.31 197 ALA A CA 1
ATOM 1574 C C . ALA A 1 197 ? 23.394 14.345 -9.054 1.00 84.31 197 ALA A C 1
ATOM 1576 O O . ALA A 1 197 ? 24.505 14.745 -9.401 1.00 84.31 197 ALA A O 1
ATOM 1577 N N . THR A 1 198 ? 23.181 13.769 -7.869 1.00 84.75 198 THR A N 1
ATOM 1578 C CA . THR A 1 198 ? 24.228 13.605 -6.853 1.00 84.75 198 THR A CA 1
ATOM 1579 C C . THR A 1 198 ? 25.318 12.642 -7.323 1.00 84.75 198 THR A C 1
ATOM 1581 O O . THR A 1 198 ? 26.495 12.968 -7.225 1.00 84.75 198 THR A O 1
ATOM 1584 N N . LEU A 1 199 ? 24.960 11.485 -7.888 1.00 78.75 199 LEU A N 1
ATOM 1585 C CA . LEU A 1 199 ? 25.922 10.520 -8.435 1.00 78.75 199 LEU A CA 1
ATOM 1586 C C . LEU A 1 199 ? 26.704 11.100 -9.614 1.00 78.75 199 LEU A C 1
ATOM 1588 O O . LEU A 1 199 ? 27.917 10.930 -9.688 1.00 78.75 199 LEU A O 1
ATOM 1592 N N . THR A 1 200 ? 26.031 11.830 -10.505 1.00 84.94 200 THR A N 1
ATOM 1593 C CA . THR A 1 200 ? 26.690 12.532 -11.613 1.00 84.94 200 THR A CA 1
ATOM 1594 C C . THR A 1 200 ? 27.706 13.540 -11.082 1.00 84.94 200 THR A C 1
ATOM 1596 O O . THR A 1 200 ? 28.844 13.559 -11.541 1.00 84.94 200 THR A O 1
ATOM 1599 N N . LEU A 1 201 ? 27.337 14.328 -10.067 1.00 89.88 201 LEU A N 1
ATOM 1600 C CA . LEU A 1 201 ? 28.247 15.268 -9.414 1.00 89.88 201 LEU A CA 1
ATOM 1601 C C . LEU A 1 201 ? 29.432 14.553 -8.751 1.00 89.88 201 LEU A C 1
ATOM 1603 O O . LEU A 1 201 ? 30.560 15.018 -8.880 1.00 89.88 201 LEU A O 1
ATOM 1607 N N . VAL A 1 202 ? 29.199 13.420 -8.082 1.00 91.25 202 VAL A N 1
ATOM 1608 C CA . VAL A 1 202 ? 30.260 12.594 -7.484 1.00 91.25 202 VAL A CA 1
ATOM 1609 C C . VAL A 1 202 ? 31.218 12.079 -8.558 1.00 91.25 202 VAL A C 1
ATOM 1611 O O . VAL A 1 202 ? 32.427 12.191 -8.384 1.00 91.25 202 VAL A O 1
ATOM 1614 N N . PHE A 1 203 ? 30.721 11.581 -9.692 1.00 88.94 203 PHE A N 1
ATOM 1615 C CA . PHE A 1 203 ? 31.583 11.123 -10.784 1.00 88.94 203 PHE A CA 1
ATOM 1616 C C . PHE A 1 203 ? 32.342 12.260 -11.462 1.00 88.94 203 PHE A C 1
ATOM 1618 O O . PHE A 1 203 ? 33.521 12.094 -11.763 1.00 88.94 203 PHE A O 1
ATOM 1625 N N . ILE A 1 204 ? 31.714 13.424 -11.653 1.00 92.31 204 ILE A N 1
ATOM 1626 C CA . ILE A 1 204 ? 32.411 14.626 -12.122 1.00 92.31 204 ILE A CA 1
ATOM 1627 C C . ILE A 1 204 ? 33.508 15.004 -11.127 1.00 92.31 204 ILE A C 1
ATOM 1629 O O . ILE A 1 204 ? 34.628 15.275 -11.546 1.00 92.31 204 ILE A O 1
ATOM 1633 N N . ASN A 1 205 ? 33.222 14.989 -9.824 1.00 90.62 205 ASN A N 1
ATOM 1634 C CA . ASN A 1 205 ? 34.203 15.297 -8.788 1.00 90.62 205 ASN A CA 1
ATOM 1635 C C . ASN A 1 205 ? 35.388 14.322 -8.854 1.00 90.62 205 ASN A C 1
ATOM 1637 O O . ASN A 1 205 ? 36.517 14.776 -8.999 1.00 90.62 205 ASN A O 1
ATOM 1641 N N . ILE A 1 206 ? 35.139 13.008 -8.892 1.00 90.81 206 ILE A N 1
ATOM 1642 C CA . ILE A 1 206 ? 36.184 11.976 -9.034 1.00 90.81 206 ILE A CA 1
ATOM 1643 C C . ILE A 1 206 ? 36.990 12.161 -10.331 1.00 90.81 206 ILE A C 1
ATOM 1645 O O . ILE A 1 206 ? 38.200 11.972 -10.337 1.00 90.81 206 ILE A O 1
ATOM 1649 N N . ALA A 1 207 ? 36.346 12.543 -11.434 1.00 88.12 207 ALA A N 1
ATOM 1650 C CA . ALA A 1 207 ? 37.022 12.755 -12.713 1.00 88.12 207 ALA A CA 1
ATOM 1651 C C . ALA A 1 207 ? 37.829 14.067 -12.772 1.00 88.12 207 ALA A C 1
ATOM 1653 O O . ALA A 1 207 ? 38.763 14.174 -13.565 1.00 88.12 207 ALA A O 1
ATOM 1654 N N . THR A 1 208 ? 37.460 15.072 -11.972 1.00 88.88 208 THR A N 1
ATOM 1655 C CA . THR A 1 208 ? 38.072 16.415 -11.982 1.00 88.88 208 THR A CA 1
ATOM 1656 C C . THR A 1 208 ? 39.063 16.643 -10.847 1.00 88.88 208 THR A C 1
ATOM 1658 O O . THR A 1 208 ? 39.955 17.479 -10.983 1.00 88.88 208 THR A O 1
ATOM 1661 N N . THR A 1 209 ? 38.964 15.890 -9.753 1.00 80.25 209 THR A N 1
ATOM 1662 C CA . THR A 1 209 ? 40.007 15.819 -8.730 1.00 80.25 209 THR A CA 1
ATOM 1663 C C . THR A 1 209 ? 40.963 14.689 -9.086 1.00 80.25 209 THR A C 1
ATOM 1665 O O . THR A 1 209 ? 40.691 13.511 -8.886 1.00 80.25 209 THR A O 1
ATOM 1668 N N . SER A 1 210 ? 42.110 15.053 -9.658 1.00 54.06 210 SER A N 1
ATOM 1669 C CA . SER A 1 210 ? 43.233 14.135 -9.822 1.00 54.06 210 SER A CA 1
ATOM 1670 C C . SER A 1 210 ? 43.651 13.609 -8.449 1.00 54.06 210 SER A C 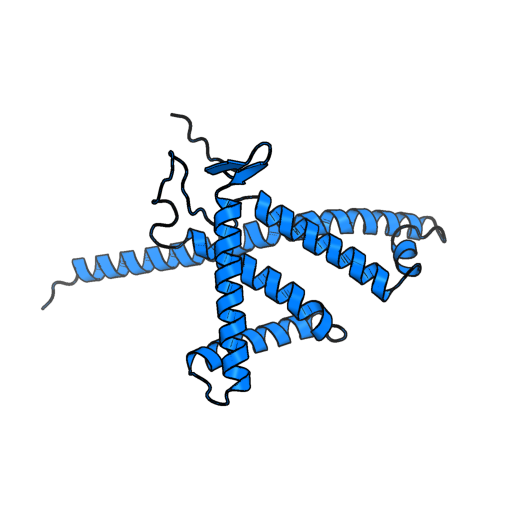1
ATOM 1672 O O . SER A 1 210 ? 43.984 14.414 -7.578 1.00 54.06 210 SER A O 1
ATOM 1674 N N . HIS A 1 211 ? 43.649 12.285 -8.264 1.00 55.62 211 HIS A N 1
ATOM 1675 C CA . HIS A 1 211 ? 44.287 11.640 -7.117 1.00 55.62 211 HIS A CA 1
ATOM 1676 C C . HIS A 1 211 ? 45.752 12.100 -7.024 1.00 55.62 211 HIS A C 1
ATOM 1678 O O . HIS A 1 211 ? 46.607 11.632 -7.777 1.00 55.62 211 HIS A O 1
ATOM 1684 N N . HIS A 1 212 ? 46.008 13.021 -6.100 1.00 44.44 212 HIS A N 1
ATOM 1685 C CA . HIS A 1 212 ? 47.291 13.209 -5.441 1.00 44.44 212 HIS A CA 1
ATOM 1686 C C . HIS A 1 212 ? 47.150 12.722 -4.004 1.00 44.44 212 HIS A C 1
ATOM 1688 O O . HIS A 1 212 ? 46.091 13.003 -3.395 1.00 44.44 212 HIS A O 1
#

Secondary structure (DSSP, 8-state):
-------SPPEEEEETTEEEEHHHHHHHHHHHHHHHHHHHHHHHHHHS---HHHHHHHHHHHHHHHHHHHH-TTTHHHHHHHHHHHHHHHHHHHHHTTSTTGGG-EETTEES---TTT-HHHHHHHHHHHHHHHHHHHHHHHTHHHHTTT--TTSHHHHHHHHHHHHHHHHHHHHHHHHHHHHHHHHHHHHHHHHHHHHHHHHHHHHHS---